Protein AF-A0A538TQB6-F1 (afdb_monomer)

Structure (mmCIF, N/CA/C/O backbone):
data_AF-A0A538TQB6-F1
#
_entry.id   AF-A0A538TQB6-F1
#
loop_
_atom_site.group_PDB
_atom_site.id
_atom_site.type_symbol
_atom_site.label_atom_id
_atom_site.label_alt_id
_atom_site.label_comp_id
_atom_site.label_asym_id
_atom_site.label_entity_id
_atom_site.label_seq_id
_atom_site.pdbx_PDB_ins_code
_atom_site.Cartn_x
_atom_site.Cartn_y
_atom_site.Cartn_z
_atom_site.occupancy
_atom_site.B_iso_or_equiv
_atom_site.auth_seq_id
_atom_site.auth_comp_id
_atom_site.auth_asym_id
_atom_site.auth_atom_id
_atom_site.pdbx_PDB_model_num
ATOM 1 N N . MET A 1 1 ? -29.489 43.582 -1.939 1.00 33.78 1 MET A N 1
ATOM 2 C CA . MET A 1 1 ? -28.162 43.389 -1.317 1.00 33.78 1 MET A CA 1
ATOM 3 C C . MET A 1 1 ? -28.365 42.681 0.009 1.00 33.78 1 MET A C 1
ATOM 5 O O . MET A 1 1 ? -28.774 43.322 0.964 1.00 33.78 1 MET A O 1
ATOM 9 N N . ILE A 1 2 ? -28.176 41.363 0.044 1.00 35.50 2 ILE A N 1
ATOM 10 C CA . ILE A 1 2 ? -28.143 40.606 1.299 1.00 35.50 2 ILE A CA 1
ATOM 11 C C . ILE A 1 2 ? -26.672 40.329 1.570 1.00 35.50 2 ILE A C 1
ATOM 13 O O . ILE A 1 2 ? -26.011 39.606 0.826 1.00 35.50 2 ILE A O 1
ATOM 17 N N . THR A 1 3 ? -26.158 41.004 2.586 1.00 38.56 3 THR A N 1
ATOM 18 C CA . THR A 1 3 ? -24.789 40.903 3.070 1.00 38.56 3 THR A CA 1
ATOM 19 C C . THR A 1 3 ? -24.597 39.505 3.652 1.00 38.56 3 THR A C 1
ATOM 21 O O . THR A 1 3 ? -25.081 39.203 4.740 1.00 38.56 3 THR A O 1
ATOM 24 N N . ALA A 1 4 ? -23.933 38.626 2.902 1.00 42.91 4 ALA A N 1
ATOM 25 C CA . ALA A 1 4 ? -23.520 37.323 3.394 1.00 42.91 4 ALA A CA 1
ATOM 26 C C . ALA A 1 4 ? -22.423 37.528 4.447 1.00 42.91 4 ALA A C 1
ATOM 28 O O . ALA A 1 4 ? -21.274 37.831 4.127 1.00 42.91 4 ALA A O 1
ATOM 29 N N . LEU A 1 5 ? -22.801 37.389 5.716 1.00 42.28 5 LEU A N 1
ATOM 30 C CA . LEU A 1 5 ? -21.870 37.216 6.823 1.00 42.28 5 LEU A CA 1
ATOM 31 C C . LEU A 1 5 ? -21.104 35.907 6.599 1.00 42.28 5 LEU A C 1
ATOM 33 O O . LEU A 1 5 ? -21.611 34.814 6.849 1.00 42.28 5 LEU A O 1
ATOM 37 N N . ILE A 1 6 ? -19.878 36.035 6.095 1.00 44.16 6 ILE A N 1
ATOM 38 C CA . ILE A 1 6 ? -18.888 34.963 6.049 1.00 44.16 6 ILE A CA 1
ATOM 39 C C . ILE A 1 6 ? -18.515 34.659 7.500 1.00 44.16 6 ILE A C 1
ATOM 41 O O . ILE A 1 6 ? -17.652 35.303 8.093 1.00 44.16 6 ILE A O 1
ATOM 45 N N . PHE A 1 7 ? -19.188 33.676 8.092 1.00 44.41 7 PHE A N 1
ATOM 46 C CA . PHE A 1 7 ? -18.671 33.025 9.282 1.00 44.41 7 PHE A CA 1
ATOM 47 C C . PHE A 1 7 ? -17.372 32.324 8.885 1.00 44.41 7 PHE A C 1
ATOM 49 O O . PHE A 1 7 ? -17.384 31.348 8.134 1.00 44.41 7 PHE A O 1
ATOM 56 N N . ALA A 1 8 ? -16.250 32.814 9.413 1.00 49.28 8 ALA A N 1
ATOM 57 C CA . ALA A 1 8 ? -15.011 32.060 9.546 1.00 49.28 8 ALA A CA 1
ATOM 58 C C . ALA A 1 8 ? -15.266 30.880 10.504 1.00 49.28 8 ALA A C 1
ATOM 60 O O . ALA A 1 8 ? -14.882 30.884 11.670 1.00 49.28 8 ALA A O 1
ATOM 61 N N . GLY A 1 9 ? -16.034 29.900 10.033 1.00 43.09 9 GLY A N 1
ATOM 62 C CA . GLY A 1 9 ? -16.347 28.693 10.766 1.00 43.09 9 GLY A CA 1
ATOM 63 C C . GLY A 1 9 ? -15.130 27.789 10.743 1.00 43.09 9 GLY A C 1
ATOM 64 O O . GLY A 1 9 ? -14.699 27.361 9.672 1.00 43.09 9 GLY A O 1
ATOM 65 N N . CYS A 1 10 ? -14.600 27.472 11.923 1.00 51.97 10 CYS A N 1
ATOM 66 C CA . CYS A 1 10 ? -13.778 26.292 12.155 1.00 51.97 10 CYS A CA 1
ATOM 67 C C . CYS A 1 10 ? -14.568 25.063 11.687 1.00 51.97 10 CYS A C 1
ATOM 69 O O . CYS A 1 10 ? -15.282 24.433 12.470 1.00 51.97 10 CYS A O 1
ATOM 71 N N . THR A 1 11 ? -14.499 24.755 10.395 1.00 57.00 11 THR A N 1
ATOM 72 C CA . THR A 1 11 ? -15.077 23.553 9.814 1.00 57.00 11 THR A CA 1
ATOM 73 C C . THR A 1 11 ? -14.382 22.385 10.495 1.00 57.00 11 THR A C 1
ATOM 75 O O . THR A 1 11 ? -13.201 22.115 10.282 1.00 57.00 11 THR A O 1
ATOM 78 N N . ARG A 1 12 ? -15.090 21.753 11.439 1.00 71.25 12 ARG A N 1
ATOM 79 C CA . ARG A 1 12 ? -14.578 20.582 12.148 1.00 71.25 12 ARG A CA 1
ATOM 80 C C . ARG A 1 12 ? -14.225 19.548 11.089 1.00 71.25 12 ARG A C 1
ATOM 82 O O . ARG A 1 12 ? -15.088 19.171 10.301 1.00 71.25 12 ARG A O 1
ATOM 89 N N . GLU A 1 13 ? -12.966 19.111 11.083 1.00 80.25 13 GLU A N 1
ATOM 90 C CA . GLU A 1 13 ? -12.517 18.048 10.187 1.00 80.25 13 GLU A CA 1
ATOM 91 C C . GLU A 1 13 ? -13.470 16.849 10.331 1.00 80.25 13 GLU A C 1
ATOM 93 O O . GLU A 1 13 ? -13.713 16.429 11.479 1.00 80.25 13 GLU A O 1
ATOM 98 N N . PRO A 1 14 ? -14.020 16.330 9.214 1.00 86.56 14 PRO A N 1
ATOM 99 C CA . PRO A 1 14 ? -14.934 15.200 9.238 1.00 86.56 14 PRO A CA 1
ATOM 100 C C . PRO A 1 14 ? -14.353 14.024 10.045 1.00 86.56 14 PRO A C 1
ATOM 102 O O . PRO A 1 14 ? -13.143 13.775 9.967 1.00 86.56 14 PRO A O 1
ATOM 105 N N . PRO A 1 15 ? -15.159 13.316 10.862 1.00 87.50 15 PRO A N 1
ATOM 106 C CA . PRO A 1 15 ? -14.657 12.249 11.733 1.00 87.50 15 PRO A CA 1
ATOM 107 C C . PRO A 1 15 ? -13.869 11.163 10.989 1.00 87.50 15 PRO A C 1
ATOM 109 O O . PRO A 1 15 ? -12.841 10.706 11.480 1.00 87.50 15 PRO A O 1
ATOM 112 N N . ASP A 1 16 ? -14.304 10.816 9.780 1.00 87.44 16 ASP A N 1
ATOM 113 C CA . ASP A 1 16 ? -13.671 9.846 8.885 1.00 87.44 16 ASP A CA 1
ATOM 114 C C . ASP A 1 16 ? -12.284 10.304 8.400 1.00 87.44 16 ASP A C 1
ATOM 116 O O . ASP A 1 16 ? -11.336 9.517 8.355 1.00 87.44 16 ASP A O 1
ATOM 120 N N . VAL A 1 17 ? -12.139 11.593 8.074 1.00 91.56 17 VAL A N 1
ATOM 121 C CA . VAL A 1 17 ? -10.859 12.192 7.667 1.00 91.56 17 VAL A CA 1
ATOM 122 C C . VAL A 1 17 ? -9.888 12.197 8.845 1.00 91.56 17 VAL A C 1
ATOM 124 O O . VAL A 1 17 ? -8.715 11.849 8.690 1.00 91.56 17 VAL A O 1
ATOM 127 N N . ARG A 1 18 ? -10.387 12.542 10.034 1.00 93.44 18 ARG A N 1
ATOM 128 C CA . ARG A 1 18 ? -9.606 12.576 11.273 1.00 93.44 18 ARG A CA 1
ATOM 129 C C . ARG A 1 18 ? -9.098 11.195 11.674 1.00 93.44 18 ARG A C 1
ATOM 131 O O . ARG A 1 18 ? -7.940 11.058 12.055 1.00 93.44 18 ARG A O 1
ATOM 138 N N . GLU A 1 19 ? -9.943 10.175 11.567 1.00 94.75 19 GLU A N 1
ATOM 139 C CA . GLU A 1 19 ? -9.582 8.784 11.850 1.00 94.75 19 GLU A CA 1
ATOM 140 C C . GLU A 1 19 ? -8.443 8.308 10.934 1.00 94.75 19 GLU A C 1
ATOM 142 O O . GLU A 1 19 ? -7.418 7.823 11.417 1.00 94.75 19 GLU A O 1
ATOM 147 N N . ALA A 1 20 ? -8.575 8.525 9.621 1.00 95.06 20 ALA A N 1
ATOM 148 C CA . ALA A 1 20 ? -7.546 8.157 8.649 1.00 95.06 20 ALA A CA 1
ATOM 149 C C . ALA A 1 20 ? -6.233 8.931 8.878 1.00 95.06 20 ALA A C 1
ATOM 151 O O . ALA A 1 20 ? -5.144 8.355 8.828 1.00 95.06 20 ALA A O 1
ATOM 152 N N . ARG A 1 21 ? -6.323 10.232 9.190 1.00 96.88 21 ARG A N 1
ATOM 153 C CA . ARG A 1 21 ? -5.165 11.067 9.542 1.00 96.88 21 ARG A CA 1
ATOM 154 C C . ARG A 1 21 ? -4.442 10.539 10.779 1.00 96.88 21 ARG A C 1
ATOM 156 O O . ARG A 1 21 ? -3.215 10.462 10.769 1.00 96.88 21 ARG A O 1
ATOM 163 N N . ASN A 1 22 ? -5.181 10.194 11.831 1.00 96.75 22 ASN A N 1
ATOM 164 C CA . ASN A 1 22 ? -4.607 9.674 13.069 1.00 96.75 22 ASN A CA 1
ATOM 165 C C . ASN A 1 22 ? -3.902 8.339 12.827 1.00 96.75 22 ASN A C 1
ATOM 167 O O . ASN A 1 22 ? -2.744 8.197 13.205 1.00 96.75 22 ASN A O 1
ATOM 171 N N . ALA A 1 23 ? -4.531 7.421 12.091 1.00 97.12 23 ALA A N 1
ATOM 172 C CA . ALA A 1 23 ? -3.915 6.144 11.751 1.00 97.12 23 ALA A CA 1
ATOM 173 C C . ALA A 1 23 ? -2.621 6.312 10.924 1.00 97.12 23 ALA A C 1
ATOM 175 O O . ALA A 1 23 ? -1.635 5.612 11.162 1.00 97.12 23 ALA A O 1
ATOM 176 N N . ALA A 1 24 ? -2.573 7.282 10.004 1.00 96.81 24 ALA A N 1
ATOM 177 C CA . ALA A 1 24 ? -1.339 7.626 9.298 1.00 96.81 24 ALA A CA 1
ATOM 178 C C . ALA A 1 24 ? -0.271 8.232 10.219 1.00 96.81 24 ALA A C 1
ATOM 180 O O . ALA A 1 24 ? 0.902 7.882 10.098 1.00 96.81 24 ALA A O 1
ATOM 181 N N . HIS A 1 25 ? -0.642 9.117 11.150 1.00 96.69 25 HIS A N 1
ATOM 182 C CA . HIS A 1 25 ? 0.300 9.641 12.142 1.00 96.69 25 HIS A CA 1
ATOM 183 C C . HIS A 1 25 ? 0.864 8.541 13.042 1.00 96.69 25 HIS A C 1
ATOM 185 O O . HIS A 1 25 ? 2.070 8.530 13.290 1.00 96.69 25 HIS A O 1
ATOM 191 N N . ASP A 1 26 ? 0.024 7.612 13.493 1.00 96.12 26 ASP A N 1
ATOM 192 C CA . ASP A 1 26 ? 0.443 6.491 14.332 1.00 96.12 26 ASP A CA 1
ATOM 193 C C . ASP A 1 26 ? 1.388 5.560 13.571 1.00 96.12 26 ASP A C 1
ATOM 195 O O . ASP A 1 26 ? 2.427 5.174 14.101 1.00 96.12 26 ASP A O 1
ATOM 199 N N . TYR A 1 27 ? 1.108 5.285 12.293 1.00 95.50 27 TYR A N 1
ATOM 200 C CA . TYR A 1 27 ? 2.041 4.566 11.426 1.00 95.50 27 TYR A CA 1
ATOM 201 C C . TYR A 1 27 ? 3.388 5.293 11.289 1.00 95.50 27 TYR A C 1
ATOM 203 O O . TYR A 1 27 ? 4.435 4.702 11.543 1.00 95.50 27 TYR A O 1
ATOM 211 N N . LEU A 1 28 ? 3.389 6.586 10.942 1.00 94.50 28 LEU A N 1
ATOM 212 C CA . LEU A 1 28 ? 4.625 7.366 10.783 1.00 94.50 28 LEU A CA 1
ATOM 213 C C . LEU A 1 28 ? 5.436 7.437 12.087 1.00 94.50 28 LEU A C 1
ATOM 215 O O . LEU A 1 28 ? 6.666 7.428 12.054 1.00 94.50 28 LEU A O 1
ATOM 219 N N . ARG A 1 29 ? 4.759 7.484 13.239 1.00 94.00 29 ARG A N 1
ATOM 220 C CA . ARG A 1 29 ? 5.387 7.443 14.564 1.00 94.00 29 ARG A CA 1
ATOM 221 C C . ARG A 1 29 ? 5.998 6.073 14.868 1.00 94.00 29 ARG A C 1
ATOM 223 O O . ARG A 1 29 ? 7.107 6.019 15.396 1.00 94.00 29 ARG A O 1
ATOM 230 N N . ALA A 1 30 ? 5.312 4.984 14.530 1.00 93.19 30 ALA A N 1
ATOM 231 C CA . ALA A 1 30 ? 5.851 3.633 14.666 1.00 93.19 30 ALA A CA 1
ATOM 232 C C . ALA A 1 30 ? 7.118 3.458 13.807 1.00 93.19 30 ALA A C 1
ATOM 234 O O . ALA A 1 30 ? 8.133 2.943 14.279 1.00 93.19 30 ALA A O 1
ATOM 235 N N . VAL A 1 31 ? 7.099 3.983 12.574 1.00 91.75 31 VAL A N 1
ATOM 236 C CA . VAL A 1 31 ? 8.251 3.973 11.660 1.00 91.75 31 VAL A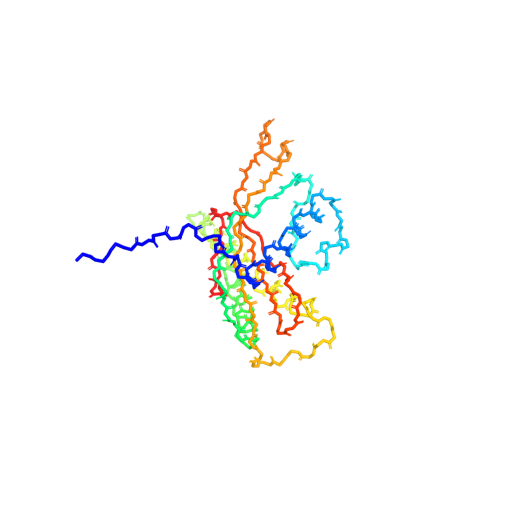 CA 1
ATOM 237 C C . VAL A 1 31 ? 9.430 4.780 12.215 1.00 91.75 31 VAL A C 1
ATOM 239 O O . VAL A 1 31 ? 10.545 4.260 12.215 1.00 91.75 31 VAL A O 1
ATOM 242 N N . SER A 1 32 ? 9.226 5.997 12.745 1.00 90.50 32 SER A N 1
ATOM 243 C CA . SER A 1 32 ? 10.337 6.775 13.336 1.00 90.50 32 SER A CA 1
ATOM 244 C C . SER A 1 32 ? 10.939 6.136 14.576 1.00 90.50 32 SER A C 1
ATOM 246 O O . SER A 1 32 ? 12.142 6.250 14.797 1.00 90.50 32 SER A O 1
ATOM 248 N N . ARG A 1 33 ? 10.123 5.448 15.377 1.00 91.75 33 ARG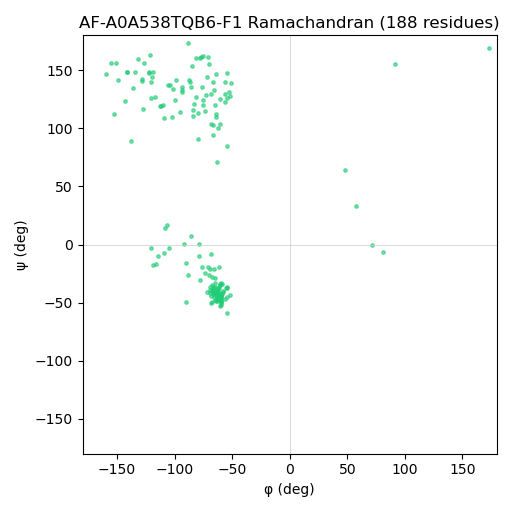 A N 1
ATOM 249 C CA . ARG A 1 33 ? 10.585 4.698 16.552 1.00 91.75 33 ARG A CA 1
ATOM 250 C C . ARG A 1 33 ? 11.204 3.352 16.201 1.00 91.75 33 ARG A C 1
ATOM 252 O O . ARG A 1 33 ? 11.796 2.727 17.074 1.00 91.75 33 ARG A O 1
ATOM 259 N N . ARG A 1 34 ? 11.085 2.920 14.940 1.00 90.06 34 ARG A N 1
ATOM 260 C CA . ARG A 1 34 ? 11.503 1.595 14.462 1.00 90.06 34 ARG A CA 1
ATOM 261 C C . ARG A 1 34 ? 10.818 0.462 15.239 1.00 90.06 34 ARG A C 1
ATOM 263 O O . ARG A 1 34 ? 11.403 -0.600 15.434 1.00 90.06 34 ARG A O 1
ATOM 270 N N . ASP A 1 35 ? 9.576 0.684 15.666 1.00 92.06 35 ASP A N 1
ATOM 271 C CA . ASP A 1 35 ? 8.781 -0.317 16.377 1.00 92.06 35 ASP A CA 1
ATOM 272 C C . ASP A 1 35 ? 8.185 -1.309 15.369 1.00 92.06 35 ASP A C 1
ATOM 274 O O . ASP A 1 35 ? 7.111 -1.103 14.807 1.00 92.06 35 ASP A O 1
ATOM 278 N N . VAL A 1 36 ? 8.919 -2.391 15.105 1.00 90.38 36 VAL A N 1
ATOM 279 C CA . VAL A 1 36 ? 8.541 -3.407 14.108 1.00 90.38 36 VAL A CA 1
ATOM 280 C C . VAL A 1 36 ? 7.190 -4.052 14.428 1.00 90.38 36 VAL A C 1
ATOM 282 O O . VAL A 1 36 ? 6.435 -4.372 13.507 1.00 90.38 36 VAL A O 1
ATOM 285 N N . LYS A 1 37 ? 6.856 -4.210 15.71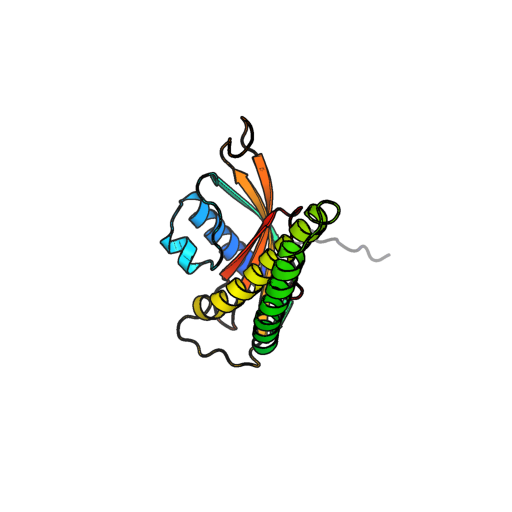4 1.00 92.38 37 LYS A N 1
ATOM 286 C CA . LYS A 1 37 ? 5.573 -4.778 16.134 1.00 92.38 37 LYS A CA 1
ATOM 287 C C . LYS A 1 37 ? 4.440 -3.816 15.789 1.00 92.38 37 LYS A C 1
ATOM 289 O O . LYS A 1 37 ? 3.479 -4.207 15.129 1.00 92.38 37 LYS A O 1
ATOM 294 N N . GLU A 1 38 ? 4.585 -2.551 16.173 1.00 93.25 38 GLU A N 1
ATOM 295 C CA . GLU A 1 38 ? 3.579 -1.521 15.919 1.00 93.25 38 GLU A CA 1
ATOM 296 C C . GLU A 1 38 ? 3.383 -1.276 14.407 1.00 93.25 38 GLU A C 1
ATOM 298 O O . GLU A 1 38 ? 2.248 -1.120 13.942 1.00 93.25 38 GLU A O 1
ATOM 303 N N . ILE A 1 39 ? 4.474 -1.334 13.629 1.00 93.19 39 ILE A N 1
ATOM 304 C CA . ILE A 1 39 ? 4.467 -1.277 12.158 1.00 93.19 39 ILE A CA 1
ATOM 305 C C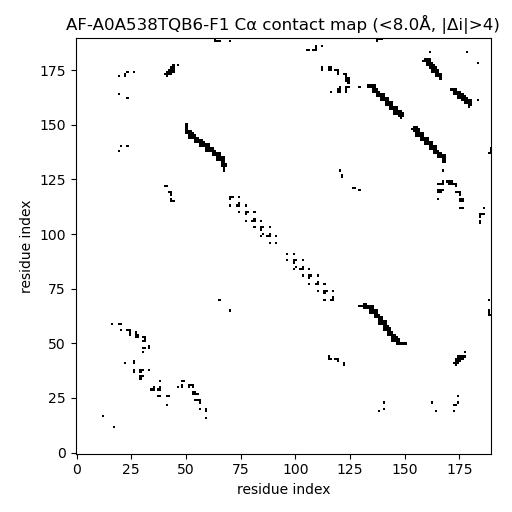 . ILE A 1 39 ? 3.687 -2.458 11.567 1.00 93.19 39 ILE A C 1
ATOM 307 O O . ILE A 1 39 ? 2.842 -2.241 10.696 1.00 93.19 39 ILE A O 1
ATOM 311 N N . GLY A 1 40 ? 3.928 -3.689 12.032 1.00 92.19 40 GLY A N 1
ATOM 312 C CA . GLY A 1 40 ? 3.236 -4.888 11.540 1.00 92.19 40 GLY A CA 1
ATOM 313 C C . GLY A 1 40 ? 1.731 -4.891 11.832 1.00 92.19 40 GLY A C 1
ATOM 314 O O . GLY A 1 40 ? 0.942 -5.415 11.053 1.00 92.19 40 GLY A O 1
ATOM 315 N N . GLU A 1 41 ? 1.304 -4.240 12.914 1.00 94.44 41 GLU A N 1
ATOM 316 C CA . GLU A 1 41 ? -0.116 -4.070 13.239 1.00 94.44 41 GLU A CA 1
ATOM 317 C C . GLU A 1 41 ? -0.822 -2.997 12.394 1.00 94.44 41 GLU A C 1
ATOM 319 O O . GLU A 1 41 ? -2.056 -2.965 12.361 1.00 94.44 41 GLU A O 1
ATOM 324 N N . ARG A 1 42 ? -0.066 -2.086 11.770 1.00 95.62 42 ARG A N 1
ATOM 325 C CA . ARG A 1 42 ? -0.580 -0.902 11.051 1.00 95.62 42 ARG A CA 1
ATOM 326 C C . ARG A 1 42 ? -0.306 -0.939 9.559 1.00 95.62 42 ARG A C 1
ATOM 328 O O . ARG A 1 42 ? -0.824 -0.092 8.834 1.00 95.62 42 ARG A O 1
ATOM 335 N N . SER A 1 43 ? 0.510 -1.876 9.087 1.00 96.19 43 SER A N 1
ATOM 336 C CA . SER A 1 43 ? 0.923 -1.908 7.694 1.00 96.19 43 SER A CA 1
ATOM 337 C C . SER A 1 43 ? 1.222 -3.301 7.170 1.00 96.19 43 SER A C 1
ATOM 339 O O . SER A 1 43 ? 1.579 -4.211 7.913 1.00 96.19 43 SER A O 1
ATOM 341 N N . THR A 1 44 ? 1.108 -3.443 5.855 1.00 96.12 44 THR A N 1
ATOM 342 C CA . THR A 1 44 ? 1.494 -4.654 5.117 1.00 96.12 44 THR A CA 1
ATOM 343 C C . THR A 1 44 ? 2.570 -4.400 4.070 1.00 96.12 44 THR A C 1
ATOM 345 O O . THR A 1 44 ? 3.043 -5.345 3.438 1.00 96.12 44 THR A O 1
ATOM 348 N N . CYS A 1 45 ? 2.990 -3.146 3.894 1.00 90.94 45 CYS A N 1
ATOM 349 C CA . CYS A 1 45 ? 4.178 -2.795 3.129 1.00 90.94 45 CYS A CA 1
ATOM 350 C C . CYS A 1 45 ? 5.370 -2.544 4.054 1.00 90.94 45 CYS A C 1
ATOM 352 O O . CYS A 1 45 ? 5.242 -1.906 5.098 1.00 90.94 45 CYS A O 1
ATOM 354 N N . LEU A 1 46 ? 6.552 -2.980 3.626 1.00 69.81 46 LEU A N 1
ATOM 355 C CA . LEU A 1 46 ? 7.800 -2.633 4.293 1.00 69.81 46 LEU A CA 1
ATOM 356 C C . LEU A 1 46 ? 8.279 -1.273 3.777 1.00 69.81 46 LEU A C 1
ATOM 358 O O . LEU A 1 46 ? 8.607 -1.128 2.602 1.00 69.81 46 LEU A O 1
ATOM 362 N N . ALA A 1 47 ? 8.318 -0.284 4.666 1.00 67.50 47 ALA A N 1
ATOM 363 C CA . ALA A 1 47 ? 9.038 0.964 4.453 1.00 67.50 47 ALA A CA 1
ATOM 364 C C . ALA A 1 47 ? 10.491 0.789 4.915 1.00 67.50 47 ALA A C 1
ATOM 366 O O . ALA A 1 47 ? 10.737 0.161 5.944 1.00 67.50 47 ALA A O 1
ATOM 367 N N . SER A 1 48 ? 11.459 1.362 4.194 1.00 67.06 48 SER A N 1
ATOM 368 C CA . SER A 1 48 ? 12.835 1.446 4.699 1.00 67.06 48 SER A CA 1
ATOM 369 C C . SER A 1 48 ? 12.859 2.333 5.950 1.00 67.06 48 SER A C 1
ATOM 371 O O . SER A 1 48 ? 12.624 3.540 5.867 1.00 67.06 48 SER A O 1
ATOM 373 N N . THR A 1 49 ? 13.092 1.733 7.120 1.00 68.12 49 THR A N 1
ATOM 374 C CA . THR A 1 49 ? 13.015 2.406 8.431 1.00 68.12 49 THR A CA 1
ATOM 375 C C . THR A 1 49 ? 14.340 3.028 8.873 1.00 68.12 49 THR A C 1
ATOM 377 O O . THR A 1 49 ? 14.369 3.861 9.778 1.00 68.12 49 THR A O 1
ATOM 380 N N . THR A 1 50 ? 15.458 2.645 8.253 1.00 68.69 50 THR A N 1
ATOM 381 C CA . THR A 1 50 ? 16.814 2.970 8.726 1.00 68.69 50 THR A CA 1
ATOM 382 C C . THR A 1 50 ? 17.116 4.462 8.693 1.00 68.69 50 THR A C 1
ATOM 384 O O . THR A 1 50 ? 17.739 4.976 9.623 1.00 68.69 50 THR A O 1
ATOM 387 N N . SER A 1 51 ? 16.614 5.174 7.687 1.00 78.31 51 SER A N 1
ATOM 388 C CA . SER A 1 51 ? 16.839 6.615 7.537 1.00 78.31 51 SER A CA 1
ATOM 389 C C . SER A 1 51 ? 15.626 7.461 7.904 1.00 78.31 51 SER A C 1
ATOM 391 O O . SER A 1 51 ? 15.726 8.679 7.866 1.00 78.31 51 SER A O 1
ATOM 393 N N . PHE A 1 52 ? 14.483 6.871 8.254 1.00 86.50 52 PHE A N 1
ATOM 394 C CA . PHE A 1 52 ? 13.289 7.633 8.619 1.00 86.50 52 PHE A CA 1
ATOM 395 C C . PHE A 1 52 ? 13.468 8.278 10.000 1.00 86.50 52 PHE A C 1
ATOM 397 O O . PHE A 1 52 ? 13.780 7.599 10.974 1.00 86.50 52 PHE A O 1
ATOM 404 N N . THR A 1 53 ? 13.229 9.587 10.101 1.00 86.88 53 THR A N 1
ATOM 405 C CA . THR A 1 53 ? 13.327 10.338 11.374 1.00 86.88 53 THR A CA 1
ATOM 406 C C . THR A 1 53 ? 12.017 10.978 11.810 1.00 86.88 53 THR A C 1
ATOM 408 O O . THR A 1 53 ? 11.846 11.313 12.979 1.00 86.88 53 THR A O 1
ATOM 411 N N . GLY A 1 54 ? 11.062 11.124 10.896 1.00 88.56 54 GLY A N 1
ATOM 412 C CA . GLY A 1 54 ? 9.740 11.646 11.202 1.00 88.56 54 GLY A CA 1
ATOM 413 C C . GLY A 1 54 ? 8.916 11.859 9.943 1.00 88.56 54 GLY A C 1
ATOM 414 O O . GLY A 1 54 ? 9.435 11.828 8.830 1.00 88.56 54 GLY A O 1
ATOM 415 N N . GLY A 1 55 ? 7.627 12.118 10.119 1.00 90.88 55 GLY A N 1
ATOM 416 C CA . GLY A 1 55 ? 6.749 12.486 9.021 1.00 90.88 55 GLY A CA 1
ATOM 417 C C . GLY A 1 55 ? 5.551 13.290 9.501 1.00 90.88 55 GLY A C 1
ATOM 418 O O . GLY A 1 55 ? 5.165 13.209 10.666 1.00 90.88 55 GLY A O 1
ATOM 419 N N . ARG A 1 56 ? 4.965 14.072 8.596 1.00 94.25 56 ARG A N 1
ATOM 420 C CA . ARG A 1 56 ? 3.724 14.821 8.830 1.00 94.25 56 ARG A CA 1
ATOM 421 C C . ARG A 1 56 ? 2.714 14.539 7.729 1.00 94.25 56 ARG A C 1
ATOM 423 O O . ARG A 1 56 ? 3.086 14.483 6.556 1.00 94.25 56 ARG A O 1
ATOM 430 N N . VAL A 1 57 ? 1.440 14.420 8.090 1.00 96.31 57 VAL A N 1
ATOM 431 C CA . VAL A 1 57 ? 0.358 14.329 7.105 1.00 96.31 57 VAL A CA 1
ATOM 432 C C . VAL A 1 57 ? 0.098 15.711 6.513 1.00 96.31 57 VAL A C 1
ATOM 434 O O . VAL A 1 57 ? -0.176 16.662 7.240 1.00 96.31 57 VAL A O 1
ATOM 437 N N . LEU A 1 58 ? 0.177 15.820 5.187 1.00 95.62 58 LEU A N 1
ATOM 438 C CA . LEU A 1 58 ? -0.121 17.047 4.448 1.00 95.62 58 LEU A CA 1
ATOM 439 C C . LEU A 1 58 ? -1.596 17.104 4.052 1.00 95.62 58 LEU A C 1
ATOM 441 O O . LEU A 1 58 ? -2.264 18.106 4.287 1.00 95.62 58 LEU A O 1
ATOM 445 N N . ARG A 1 59 ? -2.105 16.022 3.454 1.00 95.25 59 ARG A N 1
ATOM 446 C CA . ARG A 1 59 ? -3.454 15.966 2.883 1.00 95.25 59 ARG A CA 1
ATOM 447 C C . ARG A 1 59 ? -4.014 14.553 2.972 1.00 95.25 59 ARG A C 1
ATOM 449 O O . ARG A 1 59 ? -3.286 13.590 2.757 1.00 95.25 59 ARG A O 1
ATOM 456 N N . VAL A 1 60 ? -5.305 14.456 3.259 1.00 96.06 60 VAL A N 1
ATOM 457 C CA . VAL A 1 60 ? -6.084 13.217 3.189 1.00 96.06 60 VAL A CA 1
ATOM 458 C C . VAL A 1 60 ? -7.040 13.374 2.015 1.00 96.06 60 VAL A C 1
ATOM 460 O O . VAL A 1 60 ? -7.817 14.326 1.984 1.00 96.06 60 VAL A O 1
ATOM 463 N N . GLU A 1 61 ? -6.939 12.492 1.029 1.00 94.12 61 GLU A N 1
ATOM 464 C CA . GLU A 1 61 ? -7.833 12.494 -0.127 1.00 94.12 61 GLU A CA 1
ATOM 465 C C . GLU A 1 61 ? -9.206 11.894 0.228 1.00 94.12 61 GLU A C 1
ATOM 467 O O . GLU A 1 61 ? -9.332 11.175 1.231 1.00 94.12 61 GLU A O 1
ATOM 472 N N . PRO A 1 62 ? -10.245 12.169 -0.584 1.00 91.06 62 PRO A N 1
ATOM 473 C CA . PRO A 1 62 ? -11.554 11.550 -0.419 1.00 91.06 62 PRO A CA 1
ATOM 474 C C . PRO A 1 62 ? -11.478 10.013 -0.408 1.00 91.06 62 PRO A C 1
ATOM 476 O O . PRO A 1 62 ? -10.632 9.436 -1.100 1.00 91.06 62 PRO A O 1
ATOM 479 N N . PRO A 1 63 ? -12.359 9.335 0.350 1.00 91.62 63 PRO A N 1
ATOM 480 C CA . PRO A 1 63 ? -12.432 7.881 0.329 1.00 91.62 63 PRO A CA 1
ATOM 481 C C . PRO A 1 63 ? -12.851 7.363 -1.043 1.00 91.62 63 PRO A C 1
ATOM 483 O O . PRO A 1 63 ? -13.676 7.964 -1.733 1.00 91.62 63 PRO A O 1
ATOM 486 N N . ARG A 1 64 ? -12.325 6.193 -1.396 1.00 93.62 64 ARG A N 1
ATOM 487 C CA . ARG A 1 64 ? -12.813 5.371 -2.502 1.00 93.62 64 ARG A CA 1
ATOM 488 C C . ARG A 1 64 ? -13.223 4.000 -1.983 1.00 93.62 64 ARG A C 1
ATOM 490 O O . ARG A 1 64 ? -12.879 3.614 -0.867 1.00 93.62 64 ARG A O 1
ATOM 497 N N . GLY A 1 65 ? -13.995 3.284 -2.790 1.00 93.94 65 GLY A N 1
ATOM 498 C CA . GLY A 1 65 ? -14.471 1.945 -2.474 1.00 93.94 65 GLY A CA 1
ATOM 499 C C . GLY A 1 65 ? -14.006 0.934 -3.513 1.00 93.94 65 GLY A C 1
ATOM 500 O O . GLY A 1 65 ? -14.049 1.213 -4.710 1.00 93.94 65 GLY A O 1
ATOM 501 N N . ILE A 1 66 ? -13.609 -0.255 -3.068 1.00 96.38 66 ILE A N 1
ATOM 502 C CA . ILE A 1 66 ? -13.327 -1.398 -3.941 1.00 96.38 66 ILE A CA 1
ATOM 503 C C . ILE A 1 66 ? -13.937 -2.665 -3.349 1.00 96.38 66 ILE A C 1
ATOM 505 O O . ILE A 1 66 ? -13.814 -2.928 -2.157 1.00 96.38 66 ILE A O 1
ATOM 509 N N . ARG A 1 67 ? -14.608 -3.474 -4.171 1.00 97.06 67 ARG A N 1
ATOM 510 C CA . ARG A 1 67 ? -15.101 -4.783 -3.720 1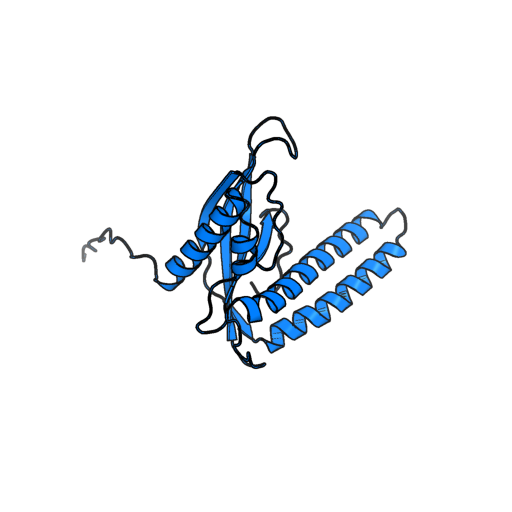.00 97.06 67 ARG A CA 1
ATOM 511 C C . ARG A 1 67 ? -13.941 -5.756 -3.549 1.00 97.06 67 ARG A C 1
ATOM 513 O O . ARG A 1 67 ? -13.038 -5.776 -4.387 1.00 97.06 67 ARG A O 1
ATOM 520 N N . MET A 1 68 ? -14.012 -6.624 -2.544 1.00 96.88 68 MET A N 1
ATOM 521 C CA . MET A 1 68 ? -13.006 -7.669 -2.323 1.00 96.88 68 MET A CA 1
ATOM 522 C C . MET A 1 68 ? -12.750 -8.508 -3.590 1.00 96.88 68 MET A C 1
ATOM 524 O O . MET A 1 68 ? -11.605 -8.697 -3.989 1.00 96.88 68 MET A O 1
ATOM 528 N N . ALA A 1 69 ? -13.802 -8.900 -4.316 1.00 97.06 69 ALA A N 1
ATOM 529 C CA . ALA A 1 69 ? -13.668 -9.630 -5.579 1.00 97.06 69 ALA A CA 1
ATOM 530 C C . ALA A 1 69 ? -12.897 -8.860 -6.669 1.00 97.06 69 ALA A C 1
ATOM 532 O O . ALA A 1 69 ? -12.179 -9.471 -7.465 1.00 97.06 69 ALA A O 1
ATOM 533 N N . ALA A 1 70 ? -13.037 -7.532 -6.720 1.00 97.25 70 ALA A N 1
ATOM 534 C CA . ALA A 1 70 ? -12.302 -6.697 -7.666 1.00 97.25 70 ALA A CA 1
ATOM 535 C C . ALA A 1 70 ? -10.820 -6.616 -7.278 1.00 97.25 70 ALA A C 1
ATOM 537 O O . ALA A 1 70 ? -9.960 -6.758 -8.143 1.00 97.25 70 ALA A O 1
ATOM 538 N N . LEU A 1 71 ? -10.516 -6.489 -5.981 1.00 97.12 71 LEU A N 1
ATOM 539 C CA . LEU A 1 71 ? -9.145 -6.562 -5.478 1.00 97.12 71 LEU A CA 1
ATOM 540 C C . LEU A 1 71 ? -8.495 -7.917 -5.805 1.00 97.12 71 LEU A C 1
ATOM 542 O O . LEU A 1 71 ? -7.390 -7.949 -6.343 1.00 97.12 71 LEU A O 1
ATOM 546 N N . ASP A 1 72 ? -9.198 -9.030 -5.583 1.00 96.75 72 ASP A N 1
ATOM 547 C CA . ASP A 1 72 ? -8.709 -10.368 -5.944 1.00 96.75 72 ASP A CA 1
ATOM 548 C C . ASP A 1 72 ? -8.459 -10.521 -7.451 1.00 96.75 72 ASP A C 1
ATOM 550 O O . ASP A 1 72 ? -7.560 -11.254 -7.879 1.00 96.75 72 ASP A O 1
ATOM 554 N N . SER A 1 73 ? -9.275 -9.862 -8.276 1.00 97.31 73 SER A N 1
ATOM 555 C CA . SER A 1 73 ? -9.084 -9.822 -9.727 1.00 97.31 73 SER A CA 1
ATOM 556 C C . SER A 1 73 ? -7.819 -9.042 -10.091 1.00 97.31 73 SER A C 1
ATOM 558 O O . SER A 1 73 ? -6.955 -9.572 -10.789 1.00 97.31 73 SER A O 1
ATOM 560 N N . LEU A 1 74 ? -7.641 -7.838 -9.533 1.00 96.94 74 LEU A N 1
ATOM 561 C CA . LEU A 1 74 ? -6.447 -7.010 -9.736 1.00 96.94 74 LEU A CA 1
ATOM 562 C C . LEU A 1 74 ? -5.168 -7.734 -9.302 1.00 96.94 74 LEU A C 1
ATOM 564 O O . LEU A 1 74 ? -4.167 -7.697 -10.018 1.00 96.94 74 LEU A O 1
ATOM 568 N N . VAL A 1 75 ? -5.189 -8.457 -8.178 1.00 96.88 75 VAL A N 1
ATOM 569 C CA . VAL A 1 75 ? -4.053 -9.287 -7.740 1.00 96.88 75 VAL A CA 1
ATOM 570 C C . VAL A 1 75 ? -3.722 -10.357 -8.782 1.00 96.88 75 VAL A C 1
ATOM 572 O O . VAL A 1 75 ? -2.565 -10.494 -9.173 1.00 96.88 75 VAL A O 1
ATOM 575 N N . ARG A 1 76 ? -4.717 -11.103 -9.273 1.00 96.81 76 ARG A N 1
ATOM 576 C CA . ARG A 1 76 ? -4.490 -12.168 -10.264 1.00 96.81 76 ARG A CA 1
ATOM 577 C C . ARG A 1 76 ? -3.977 -11.627 -11.598 1.00 96.81 76 ARG A C 1
ATOM 579 O O . ARG A 1 76 ? -2.980 -12.128 -12.119 1.00 96.81 76 ARG A O 1
ATOM 586 N N . VAL A 1 77 ? -4.622 -10.587 -12.123 1.00 97.06 77 VAL A N 1
ATOM 587 C CA . VAL A 1 77 ? -4.257 -9.957 -13.401 1.00 97.06 77 VAL A CA 1
ATOM 588 C C . VAL A 1 77 ? -2.875 -9.305 -13.317 1.00 97.06 77 VAL A C 1
ATOM 590 O O . VAL A 1 77 ? -2.066 -9.439 -14.237 1.00 97.06 77 VAL A O 1
ATOM 593 N N . SER A 1 78 ? -2.553 -8.646 -12.203 1.00 96.25 78 SER A N 1
ATOM 594 C CA . SER A 1 78 ? -1.243 -8.010 -12.027 1.00 96.25 78 SER A CA 1
ATOM 595 C C . SER A 1 78 ? -0.098 -9.020 -11.987 1.00 96.25 78 SER A C 1
ATOM 597 O O . SER A 1 78 ? 0.902 -8.823 -12.668 1.00 96.25 78 SER A O 1
ATOM 599 N N . ILE A 1 79 ? -0.272 -10.166 -11.319 1.00 96.88 79 ILE A N 1
ATOM 600 C CA . ILE A 1 79 ? 0.732 -11.243 -11.328 1.00 96.88 79 ILE A CA 1
ATOM 601 C C . ILE A 1 79 ? 0.980 -11.752 -12.753 1.00 96.88 79 ILE A C 1
ATOM 603 O O . ILE A 1 79 ? 2.131 -11.962 -13.141 1.00 96.88 79 ILE A O 1
ATOM 607 N N . TYR A 1 80 ? -0.081 -11.949 -13.540 1.00 97.00 80 TYR A N 1
ATOM 608 C CA . TYR A 1 80 ? 0.052 -12.379 -14.932 1.00 97.00 80 TYR A CA 1
ATOM 609 C C . TYR A 1 80 ? 0.792 -11.336 -15.782 1.00 97.00 80 TYR A C 1
ATOM 611 O O . TYR A 1 80 ? 1.756 -11.666 -16.474 1.00 97.00 80 TYR A O 1
ATOM 619 N N . THR A 1 81 ? 0.388 -10.068 -15.691 1.00 96.25 81 THR A N 1
ATOM 620 C CA . THR A 1 81 ? 1.001 -8.981 -16.470 1.00 96.25 81 THR A CA 1
ATOM 621 C C . THR A 1 81 ? 2.451 -8.717 -16.067 1.00 96.25 81 THR A C 1
ATOM 623 O O . THR A 1 81 ? 3.281 -8.499 -16.947 1.00 96.25 81 THR A O 1
ATOM 626 N N . GLN A 1 82 ? 2.788 -8.812 -14.776 1.00 96.88 82 GLN A N 1
ATOM 627 C CA . GLN A 1 82 ? 4.167 -8.742 -14.297 1.00 96.88 82 GLN A CA 1
ATOM 628 C C . GLN A 1 82 ? 5.010 -9.870 -14.899 1.00 96.88 82 GLN A C 1
ATOM 630 O O . GLN A 1 82 ? 6.027 -9.592 -15.523 1.00 96.88 82 GLN A O 1
ATOM 635 N N . ARG A 1 83 ? 4.567 -11.130 -14.786 1.00 96.88 83 ARG A N 1
ATOM 636 C CA . ARG A 1 83 ? 5.304 -12.283 -15.337 1.00 96.88 83 ARG A CA 1
ATOM 637 C C . ARG A 1 83 ? 5.527 -12.162 -16.841 1.00 96.88 83 ARG A C 1
ATOM 639 O O . ARG A 1 83 ? 6.605 -12.487 -17.331 1.00 96.88 83 ARG A O 1
ATOM 646 N N . SER A 1 84 ? 4.517 -11.685 -17.568 1.00 97.38 84 SER A N 1
ATOM 647 C CA . SER A 1 84 ? 4.649 -11.431 -19.000 1.00 97.38 84 SER A CA 1
ATOM 648 C C . SER A 1 84 ? 5.708 -10.365 -19.280 1.00 97.38 84 SER A C 1
ATOM 650 O O . SER A 1 84 ? 6.530 -10.565 -20.166 1.00 97.38 84 SER A O 1
ATOM 652 N N . ALA A 1 85 ? 5.714 -9.257 -18.534 1.00 96.12 85 ALA A N 1
ATOM 653 C CA . ALA A 1 85 ? 6.686 -8.184 -18.723 1.00 96.12 85 ALA A CA 1
ATOM 654 C C . ALA A 1 85 ? 8.113 -8.608 -18.351 1.00 96.12 85 ALA A C 1
ATOM 656 O O . ALA A 1 85 ? 9.040 -8.296 -19.095 1.00 96.12 85 ALA A O 1
ATOM 657 N N . ASP A 1 86 ? 8.274 -9.368 -17.266 1.00 95.94 86 ASP A N 1
ATOM 658 C CA . ASP A 1 86 ? 9.555 -9.952 -16.861 1.00 95.94 86 ASP A CA 1
ATOM 659 C C . ASP A 1 86 ? 10.090 -10.883 -17.966 1.00 95.94 86 ASP A C 1
ATOM 661 O O . ASP A 1 86 ? 11.257 -10.801 -18.345 1.00 95.94 86 ASP A O 1
ATOM 665 N N . SER A 1 87 ? 9.222 -11.711 -18.566 1.00 96.44 87 SER A N 1
ATOM 666 C CA . SER A 1 87 ? 9.603 -12.570 -19.695 1.00 96.44 87 SER A CA 1
ATOM 667 C C . SER A 1 87 ? 9.958 -11.785 -20.959 1.00 96.44 87 SER A C 1
ATOM 669 O O . SER A 1 87 ? 10.821 -12.238 -21.710 1.00 96.44 87 SER A O 1
ATOM 671 N N . THR A 1 88 ? 9.279 -10.672 -21.245 1.00 96.31 88 THR A N 1
ATOM 672 C CA . THR A 1 88 ? 9.614 -9.821 -22.396 1.00 96.31 88 THR A CA 1
ATOM 673 C C . THR A 1 88 ? 10.962 -9.141 -22.179 1.00 96.31 88 THR A C 1
ATOM 675 O O . THR A 1 88 ? 11.795 -9.149 -23.078 1.00 96.31 88 THR A O 1
ATOM 678 N N . TRP A 1 89 ? 11.206 -8.608 -20.979 1.00 96.25 89 TRP A N 1
ATOM 679 C CA . TRP A 1 89 ? 12.480 -7.984 -20.630 1.00 96.25 89 TRP A CA 1
ATOM 680 C C . TRP A 1 89 ? 13.651 -8.974 -20.687 1.00 96.25 89 TRP A C 1
ATOM 682 O O . TRP A 1 89 ? 14.703 -8.637 -21.219 1.00 96.25 89 TRP A O 1
ATOM 692 N N . ALA A 1 90 ? 13.459 -10.221 -20.250 1.00 95.12 90 ALA A N 1
ATOM 693 C CA . ALA A 1 90 ? 14.490 -11.259 -20.335 1.00 95.12 90 ALA A CA 1
ATOM 694 C C . ALA A 1 90 ? 14.931 -11.597 -21.774 1.00 95.12 90 ALA A C 1
ATOM 696 O O . ALA A 1 90 ? 15.989 -12.190 -21.965 1.00 95.12 90 ALA A O 1
ATOM 697 N N . ARG A 1 91 ? 14.123 -11.248 -22.784 1.00 96.25 91 ARG A N 1
ATOM 698 C CA . ARG A 1 91 ? 14.417 -11.454 -24.213 1.00 96.25 91 ARG A CA 1
ATOM 699 C C . ARG A 1 91 ? 14.734 -10.143 -24.937 1.00 96.25 91 ARG A C 1
ATOM 701 O O . ARG A 1 91 ? 14.680 -10.105 -26.163 1.00 96.25 91 ARG A O 1
ATOM 708 N N . ALA A 1 92 ? 14.989 -9.069 -24.191 1.00 94.19 92 ALA A N 1
ATOM 709 C CA . ALA A 1 92 ? 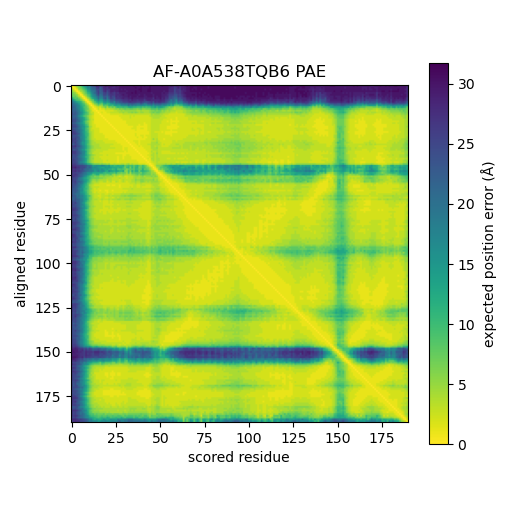15.232 -7.755 -24.759 1.00 94.19 92 ALA A CA 1
ATOM 710 C C . ALA A 1 92 ? 16.540 -7.718 -25.559 1.00 94.19 92 ALA A C 1
ATOM 712 O O . ALA A 1 92 ? 17.565 -8.244 -25.124 1.00 94.19 92 ALA A O 1
ATOM 713 N N . SER A 1 93 ? 16.509 -7.029 -26.696 1.00 95.88 93 SER A N 1
ATOM 714 C CA . SER A 1 93 ? 17.702 -6.491 -27.346 1.00 95.88 93 SER A CA 1
ATOM 715 C C . SER A 1 93 ? 18.274 -5.323 -26.546 1.00 95.88 93 SER A C 1
ATOM 717 O O . SER A 1 93 ? 17.578 -4.682 -25.758 1.00 95.88 93 SER A O 1
ATOM 719 N N . GLU A 1 94 ? 19.541 -5.001 -26.800 1.00 93.69 94 GLU A N 1
ATOM 720 C CA . GLU A 1 94 ? 20.232 -3.863 -26.181 1.00 93.69 94 GLU A CA 1
ATOM 721 C C . GLU A 1 94 ? 19.491 -2.532 -26.402 1.00 93.69 94 GLU A C 1
ATOM 723 O O . GLU A 1 94 ? 19.374 -1.733 -25.477 1.00 93.69 94 GLU A O 1
ATOM 728 N N . ALA A 1 95 ? 18.897 -2.334 -27.585 1.00 94.12 95 ALA A N 1
ATOM 729 C CA . ALA A 1 95 ? 18.142 -1.124 -27.920 1.00 94.12 95 ALA A CA 1
ATOM 730 C C . ALA A 1 95 ? 16.854 -0.935 -27.087 1.00 94.12 95 ALA A C 1
ATOM 732 O O . ALA A 1 95 ? 16.361 0.186 -26.947 1.00 94.12 95 ALA A O 1
ATOM 733 N N . ASP A 1 96 ? 16.319 -2.009 -26.504 1.00 95.12 96 ASP A N 1
ATOM 734 C CA . ASP A 1 96 ? 14.982 -2.052 -25.904 1.00 95.12 96 ASP A CA 1
ATOM 735 C C . ASP A 1 96 ? 15.045 -2.308 -24.389 1.00 95.12 96 ASP A C 1
ATOM 737 O O . ASP A 1 96 ? 14.057 -2.097 -23.673 1.00 95.12 96 ASP A O 1
ATOM 741 N N . ALA A 1 97 ? 16.195 -2.784 -23.899 1.00 94.12 97 ALA A N 1
ATOM 742 C CA . ALA A 1 97 ? 16.387 -3.312 -22.553 1.00 94.12 97 ALA A CA 1
ATOM 743 C C . ALA A 1 97 ? 15.956 -2.327 -21.462 1.00 94.12 97 ALA A C 1
ATOM 745 O O . ALA A 1 97 ? 15.212 -2.705 -20.556 1.00 94.12 97 ALA A O 1
ATOM 746 N N . ASP A 1 98 ? 16.342 -1.056 -21.580 1.00 95.56 98 ASP A N 1
ATOM 747 C CA . ASP A 1 98 ? 16.016 -0.021 -20.595 1.00 95.56 98 ASP A CA 1
ATOM 748 C C . ASP A 1 98 ? 14.515 0.280 -20.525 1.00 95.56 98 ASP A C 1
ATOM 750 O O . ASP A 1 98 ? 13.944 0.430 -19.439 1.00 95.56 98 ASP A O 1
ATOM 754 N N . SER A 1 99 ? 13.855 0.362 -21.681 1.00 95.50 99 SER A N 1
ATOM 755 C CA . SER A 1 99 ? 12.414 0.619 -21.760 1.00 95.50 99 SER A CA 1
ATOM 756 C C . SER A 1 99 ? 11.622 -0.546 -21.162 1.00 95.50 99 SER A C 1
ATOM 758 O O . SER A 1 99 ? 10.728 -0.353 -20.328 1.00 95.50 99 SER A O 1
ATOM 760 N N . LEU A 1 100 ? 12.006 -1.776 -21.519 1.00 96.00 100 LEU A N 1
ATOM 761 C CA . LEU A 1 100 ? 11.387 -2.994 -21.006 1.00 96.00 100 LEU A CA 1
ATOM 762 C C . LEU A 1 100 ? 11.640 -3.181 -19.508 1.00 96.00 100 LEU A C 1
ATOM 764 O O . LEU A 1 100 ? 10.705 -3.526 -18.783 1.00 96.00 100 LEU A O 1
ATOM 768 N N . PHE A 1 101 ? 12.839 -2.859 -19.021 1.00 96.25 101 PHE A N 1
ATOM 769 C CA . PHE A 1 101 ? 13.154 -2.865 -17.595 1.00 96.25 101 PHE A CA 1
ATOM 770 C C . PHE A 1 101 ? 12.262 -1.896 -16.812 1.00 96.25 101 PHE A C 1
ATOM 772 O O . PHE A 1 101 ? 11.651 -2.279 -15.811 1.00 96.25 101 PHE A O 1
ATOM 779 N N . ARG A 1 102 ? 12.127 -0.644 -17.276 1.00 94.94 102 ARG A N 1
ATOM 780 C CA . ARG A 1 102 ? 11.256 0.356 -16.629 1.00 94.94 102 ARG A CA 1
ATOM 781 C C . ARG A 1 102 ? 9.805 -0.119 -16.576 1.00 94.94 102 ARG A C 1
ATOM 783 O O . ARG A 1 102 ? 9.156 0.010 -15.536 1.00 94.94 102 ARG A O 1
ATOM 790 N N . ARG A 1 103 ? 9.308 -0.714 -17.665 1.00 94.62 103 ARG A N 1
ATOM 791 C CA . ARG A 1 103 ? 7.956 -1.284 -17.730 1.00 94.62 103 ARG A CA 1
ATOM 792 C C . ARG A 1 103 ? 7.772 -2.452 -16.758 1.00 94.62 103 ARG A C 1
ATOM 794 O O . ARG A 1 103 ? 6.790 -2.464 -16.016 1.00 94.62 103 ARG A O 1
ATOM 801 N N . ALA A 1 104 ? 8.695 -3.412 -16.747 1.00 95.88 104 ALA A N 1
ATOM 802 C CA . ALA A 1 104 ? 8.657 -4.560 -15.843 1.00 95.88 104 ALA A CA 1
ATOM 803 C C . ALA A 1 104 ? 8.673 -4.106 -14.374 1.00 95.88 104 ALA A C 1
ATOM 805 O O . ALA A 1 104 ? 7.835 -4.522 -13.572 1.00 95.88 104 ALA A O 1
ATOM 806 N N . ARG A 1 105 ? 9.541 -3.142 -14.043 1.00 95.31 105 ARG A N 1
ATOM 807 C CA . ARG A 1 105 ? 9.632 -2.548 -12.705 1.00 95.31 105 ARG A CA 1
ATOM 808 C C . ARG A 1 105 ? 8.336 -1.856 -12.276 1.00 95.31 105 ARG A C 1
ATOM 810 O O . ARG A 1 105 ? 7.875 -2.086 -11.159 1.00 95.31 105 ARG A O 1
ATOM 817 N N . LEU A 1 106 ? 7.711 -1.067 -13.153 1.00 94.38 106 LEU A N 1
ATOM 818 C CA . LEU A 1 106 ? 6.417 -0.431 -12.874 1.00 94.38 106 LEU A CA 1
ATOM 819 C C . LEU A 1 106 ? 5.323 -1.471 -12.573 1.00 94.38 106 LEU A C 1
ATOM 821 O O . LEU A 1 106 ? 4.574 -1.330 -11.604 1.00 94.38 106 LEU A O 1
ATOM 825 N N . LEU A 1 107 ? 5.239 -2.533 -13.379 1.00 95.31 107 LEU A N 1
ATOM 826 C CA . LEU A 1 107 ? 4.255 -3.604 -13.191 1.00 95.31 107 LEU A CA 1
ATOM 827 C C . LEU A 1 107 ? 4.517 -4.420 -11.919 1.00 95.31 107 LEU A C 1
ATOM 829 O O . LEU A 1 107 ? 3.570 -4.798 -11.225 1.00 95.31 107 LEU A O 1
ATOM 833 N N . SER A 1 108 ? 5.782 -4.625 -11.560 1.00 95.38 108 SER A N 1
ATOM 834 C CA . SER A 1 108 ? 6.178 -5.239 -10.290 1.00 95.38 108 SER A CA 1
ATOM 835 C C . SER A 1 108 ? 5.745 -4.395 -9.084 1.00 95.38 108 SER A C 1
ATOM 837 O O . SER A 1 108 ? 5.165 -4.924 -8.126 1.00 95.38 108 SER A O 1
ATOM 839 N N . TYR A 1 109 ? 5.908 -3.067 -9.147 1.00 94.50 109 TYR A N 1
ATOM 840 C CA . TYR A 1 109 ? 5.397 -2.168 -8.108 1.00 94.50 109 TYR A CA 1
ATOM 841 C C . TYR A 1 109 ? 3.875 -2.229 -7.990 1.00 94.50 109 TYR A C 1
ATOM 843 O O . TYR A 1 109 ? 3.371 -2.424 -6.884 1.00 94.50 109 TYR A O 1
ATOM 851 N N . ARG A 1 110 ? 3.135 -2.156 -9.104 1.00 95.00 110 ARG A N 1
ATOM 852 C CA . ARG A 1 110 ? 1.665 -2.305 -9.092 1.00 95.00 110 ARG A CA 1
ATOM 853 C C . ARG A 1 110 ? 1.227 -3.627 -8.468 1.00 95.00 110 ARG A C 1
ATOM 855 O O . ARG A 1 110 ? 0.366 -3.642 -7.592 1.00 95.00 110 ARG A O 1
ATOM 862 N N . THR A 1 111 ? 1.863 -4.726 -8.864 1.00 96.00 111 THR A N 1
ATOM 863 C CA . THR A 1 111 ? 1.572 -6.062 -8.324 1.00 96.00 111 THR A CA 1
ATOM 864 C C . THR A 1 111 ? 1.820 -6.124 -6.821 1.00 96.00 111 THR A C 1
ATOM 866 O O . THR A 1 111 ? 1.000 -6.657 -6.071 1.00 96.00 111 THR A O 1
ATOM 869 N N . SER A 1 112 ? 2.919 -5.530 -6.353 1.00 95.31 112 SER A N 1
ATOM 870 C CA . SER A 1 112 ? 3.236 -5.445 -4.925 1.00 95.31 112 SER A CA 1
ATOM 871 C C . SER A 1 112 ? 2.177 -4.659 -4.151 1.00 95.31 112 SER A C 1
ATOM 873 O O . SER A 1 112 ? 1.751 -5.105 -3.086 1.00 95.31 112 SER A O 1
ATOM 875 N N . VAL A 1 113 ? 1.690 -3.543 -4.705 1.00 95.81 113 VAL A N 1
ATOM 876 C CA . VAL A 1 113 ? 0.610 -2.750 -4.102 1.00 95.81 113 VAL A CA 1
ATOM 877 C C . VAL A 1 113 ? -0.663 -3.582 -3.939 1.00 95.81 113 VAL A C 1
ATOM 879 O O . VAL A 1 113 ? -1.195 -3.655 -2.832 1.00 95.81 113 VAL A O 1
ATOM 882 N N . TYR A 1 114 ? -1.123 -4.261 -4.994 1.00 97.06 114 TYR A N 1
ATOM 883 C CA . TYR A 1 114 ? -2.339 -5.079 -4.924 1.00 97.06 114 TYR A CA 1
ATOM 884 C C . TYR A 1 114 ? -2.200 -6.245 -3.940 1.00 97.06 114 TYR A C 1
ATOM 886 O O . TYR A 1 114 ? -3.106 -6.509 -3.149 1.00 97.06 114 TYR A O 1
ATOM 894 N N . ARG A 1 115 ? -1.044 -6.919 -3.924 1.00 96.62 115 ARG A N 1
ATOM 895 C CA . ARG A 1 115 ? -0.780 -8.015 -2.978 1.00 96.62 115 ARG A CA 1
ATOM 896 C C . ARG A 1 115 ? -0.765 -7.535 -1.530 1.00 96.62 115 ARG A C 1
ATOM 898 O O . ARG A 1 115 ? -1.313 -8.212 -0.662 1.00 96.62 115 ARG A O 1
ATOM 905 N N . ASN A 1 116 ? -0.157 -6.385 -1.258 1.00 97.44 116 ASN A N 1
ATOM 906 C CA . ASN A 1 116 ? -0.140 -5.816 0.086 1.00 97.44 116 ASN A CA 1
ATOM 907 C C . ASN A 1 116 ? -1.531 -5.336 0.511 1.00 97.44 116 ASN A C 1
ATOM 909 O O . ASN A 1 116 ? -1.898 -5.533 1.668 1.00 97.44 116 ASN A O 1
ATOM 913 N N . ALA A 1 117 ? -2.327 -4.782 -0.408 1.00 97.06 117 ALA A N 1
ATOM 914 C CA . ALA A 1 117 ? -3.719 -4.427 -0.141 1.00 97.06 117 ALA A CA 1
ATOM 915 C C . ALA A 1 117 ? -4.550 -5.664 0.235 1.00 97.06 117 ALA A C 1
ATOM 917 O O . ALA A 1 117 ? -5.256 -5.641 1.238 1.00 97.06 117 ALA A O 1
ATOM 918 N N . ALA A 1 118 ? -4.401 -6.778 -0.490 1.00 96.50 118 ALA A N 1
ATOM 919 C CA . ALA A 1 118 ? -5.069 -8.035 -0.143 1.00 96.50 118 ALA A CA 1
ATOM 920 C C . ALA A 1 118 ? -4.624 -8.575 1.228 1.00 96.50 118 ALA A C 1
ATOM 922 O O . ALA A 1 118 ? -5.444 -9.046 2.009 1.00 96.50 118 ALA A O 1
ATOM 923 N N . ARG A 1 119 ? -3.335 -8.447 1.571 1.00 96.38 119 ARG A N 1
ATOM 924 C CA . ARG A 1 119 ? -2.821 -8.788 2.911 1.00 96.38 119 ARG A CA 1
ATOM 925 C C . ARG A 1 119 ? -3.333 -7.853 4.005 1.00 96.38 119 ARG A C 1
ATOM 927 O O . ARG A 1 119 ? -3.414 -8.272 5.153 1.00 96.38 119 ARG A O 1
ATOM 934 N N . ALA A 1 120 ? -3.655 -6.603 3.678 1.00 96.94 120 ALA A N 1
ATOM 935 C CA . ALA A 1 120 ? -4.144 -5.623 4.644 1.00 96.94 120 ALA A CA 1
ATOM 936 C C . ALA A 1 120 ? -5.560 -5.941 5.135 1.00 96.94 120 ALA A C 1
ATOM 938 O O . ALA A 1 120 ? -5.899 -5.593 6.261 1.00 96.94 120 ALA A O 1
ATOM 939 N N . VAL A 1 121 ? -6.357 -6.647 4.329 1.00 97.00 121 VAL A N 1
ATOM 940 C CA . VAL A 1 121 ? -7.731 -7.055 4.657 1.00 97.00 121 VAL A CA 1
ATOM 941 C C . VAL A 1 121 ? -7.811 -7.822 5.991 1.00 97.00 121 VAL A C 1
ATOM 943 O O . VAL A 1 121 ? -8.466 -7.320 6.906 1.00 97.00 121 VAL A O 1
ATOM 946 N N . PRO A 1 122 ? -7.115 -8.963 6.186 1.00 95.69 122 PRO A N 1
ATOM 947 C CA . PRO A 1 122 ? -7.147 -9.681 7.464 1.00 95.69 122 PRO A CA 1
ATOM 948 C C . PRO A 1 122 ? -6.446 -8.941 8.616 1.00 95.69 122 PRO A C 1
ATOM 950 O O . PRO A 1 122 ? -6.735 -9.217 9.775 1.00 95.69 122 PRO A O 1
ATOM 953 N N . VAL A 1 123 ? -5.539 -7.997 8.334 1.00 96.12 123 VAL A N 1
ATOM 954 C CA . VAL A 1 123 ? -4.889 -7.173 9.376 1.00 96.12 123 VAL A CA 1
ATOM 955 C C . VAL A 1 123 ? -5.827 -6.062 9.869 1.00 96.12 123 VAL A C 1
ATOM 957 O O . VAL A 1 123 ? -5.765 -5.662 11.033 1.00 96.12 123 VAL A O 1
ATOM 960 N N . SER A 1 124 ? -6.715 -5.577 8.997 1.00 96.81 124 SER A N 1
ATOM 961 C CA . SER A 1 124 ? -7.690 -4.521 9.284 1.00 96.81 124 SER A CA 1
ATOM 962 C C . SER A 1 124 ? -8.785 -4.981 10.249 1.00 96.81 124 SER A C 1
ATOM 964 O O . SER A 1 124 ? -9.153 -4.226 11.149 1.00 96.81 124 SER A O 1
ATOM 966 N N . ALA A 1 125 ? -9.262 -6.221 10.123 1.00 94.88 125 ALA A N 1
ATOM 967 C CA . ALA A 1 125 ? -10.129 -6.853 11.118 1.00 94.88 125 ALA A CA 1
ATOM 968 C C . ALA A 1 125 ? -9.713 -8.317 11.333 1.00 94.88 125 ALA A C 1
ATOM 970 O O . ALA A 1 125 ? -10.215 -9.217 10.652 1.00 94.88 125 ALA A O 1
ATOM 971 N N . PRO A 1 126 ? -8.784 -8.570 12.271 1.00 92.88 126 PRO A N 1
ATOM 972 C CA . PRO A 1 126 ? -8.335 -9.920 12.583 1.00 92.88 126 PRO A CA 1
ATOM 973 C C . PRO A 1 126 ? -9.502 -10.830 12.980 1.00 92.88 126 PRO A C 1
ATOM 975 O O . PRO A 1 126 ? -10.313 -10.476 13.832 1.00 92.88 126 PRO A O 1
ATOM 978 N N . GLY A 1 127 ? -9.588 -12.003 12.351 1.00 89.94 127 GLY A N 1
ATOM 979 C CA . GLY A 1 127 ? -10.645 -12.990 12.603 1.00 89.94 127 GLY A CA 1
ATOM 980 C C . GLY A 1 127 ? -11.975 -12.725 11.888 1.00 89.94 127 GLY A C 1
ATOM 981 O O . GLY A 1 127 ? -12.848 -13.590 11.919 1.00 89.94 127 GLY A O 1
ATOM 982 N N . ALA A 1 128 ? -12.140 -11.585 11.209 1.00 90.88 128 ALA A N 1
ATOM 983 C CA . ALA A 1 128 ? -13.344 -11.316 10.430 1.00 90.88 128 ALA A CA 1
ATOM 984 C C . ALA A 1 128 ? -13.345 -12.102 9.110 1.00 90.88 128 ALA A C 1
ATOM 986 O O . ALA A 1 128 ? -12.353 -12.129 8.376 1.00 90.88 128 ALA A O 1
ATOM 987 N N . VAL A 1 129 ? -14.488 -12.699 8.771 1.00 90.69 129 VAL A N 1
ATOM 988 C CA . VAL A 1 129 ? -14.704 -13.319 7.459 1.00 90.69 129 VAL A CA 1
ATOM 989 C C . VAL A 1 129 ? -15.142 -12.233 6.480 1.00 90.69 129 VAL A C 1
ATOM 991 O O . VAL A 1 129 ? -16.243 -11.696 6.584 1.00 90.69 129 VAL A O 1
ATOM 994 N N . VAL A 1 130 ? -14.272 -11.903 5.526 1.00 92.75 130 VAL A N 1
ATOM 995 C CA . VAL A 1 130 ? -14.538 -10.883 4.503 1.00 92.75 130 VAL A CA 1
ATOM 996 C C . VAL A 1 130 ? -15.065 -11.562 3.244 1.00 92.75 130 VAL A C 1
ATOM 998 O O . VAL A 1 130 ? -14.364 -12.342 2.599 1.00 92.75 130 VAL A O 1
ATOM 1001 N N . GLY A 1 131 ? -16.323 -11.282 2.910 1.00 93.75 131 GLY A N 1
ATOM 1002 C CA . GLY A 1 131 ? -16.985 -11.835 1.735 1.00 93.75 131 GLY A CA 1
ATOM 1003 C C . GLY A 1 131 ? -16.515 -11.184 0.433 1.00 93.75 131 GLY A C 1
ATOM 1004 O O . GLY A 1 131 ? -15.978 -10.079 0.410 1.00 93.75 131 GLY A O 1
ATOM 1005 N N . ARG A 1 132 ? -16.776 -11.859 -0.690 1.00 95.06 132 ARG A N 1
ATOM 1006 C CA . ARG A 1 132 ? -16.404 -11.385 -2.036 1.00 95.06 132 ARG A CA 1
ATOM 1007 C C . ARG A 1 132 ? -17.024 -10.030 -2.398 1.00 95.06 132 ARG A C 1
ATOM 1009 O O . ARG A 1 132 ? -16.380 -9.233 -3.080 1.00 95.06 132 ARG A O 1
ATOM 1016 N N . ASP A 1 133 ? -18.237 -9.764 -1.925 1.00 96.00 133 ASP A N 1
ATOM 1017 C CA . ASP A 1 133 ? -18.973 -8.525 -2.205 1.00 96.00 133 ASP A CA 1
ATOM 1018 C C . ASP A 1 133 ? -18.751 -7.430 -1.159 1.00 96.00 133 ASP A C 1
ATOM 1020 O O . ASP A 1 133 ? -19.292 -6.331 -1.291 1.00 96.00 133 ASP A O 1
ATOM 1024 N N . THR A 1 134 ? -17.932 -7.690 -0.134 1.00 96.75 134 THR A N 1
ATOM 1025 C CA . THR A 1 134 ? -17.604 -6.684 0.873 1.00 96.75 134 THR A CA 1
ATOM 1026 C C . THR A 1 134 ? -16.929 -5.486 0.208 1.00 96.75 134 THR A C 1
ATOM 1028 O O . THR A 1 134 ? -15.922 -5.627 -0.493 1.00 96.75 134 THR A O 1
ATOM 1031 N N . LEU A 1 135 ? -17.498 -4.299 0.434 1.00 97.19 135 LEU A N 1
ATOM 1032 C CA . LEU A 1 135 ? -16.919 -3.034 0.008 1.00 97.19 135 LEU A CA 1
ATOM 1033 C C . LEU A 1 135 ? -15.823 -2.633 0.998 1.00 97.19 135 LEU A C 1
ATOM 1035 O O . LEU A 1 135 ? -16.093 -2.358 2.165 1.00 97.19 135 LEU A O 1
ATOM 1039 N N . LEU A 1 136 ? -14.588 -2.627 0.518 1.00 96.81 136 LEU A N 1
ATOM 1040 C CA . LEU A 1 136 ? -13.419 -2.138 1.232 1.00 96.81 136 LEU A CA 1
ATOM 1041 C C . LEU A 1 136 ? -13.305 -0.637 0.992 1.00 96.81 136 LEU A C 1
ATOM 1043 O O . LEU A 1 136 ? -13.498 -0.177 -0.135 1.00 96.81 136 LEU A O 1
ATOM 1047 N N . GLU A 1 137 ? -12.943 0.113 2.023 1.00 96.44 137 GLU A N 1
ATOM 1048 C CA . GLU A 1 137 ? -12.637 1.532 1.879 1.00 96.44 137 GLU A CA 1
ATOM 1049 C C . GLU A 1 137 ? -11.139 1.718 1.664 1.00 96.44 137 GLU A C 1
ATOM 1051 O O . GLU A 1 137 ? -10.316 1.126 2.366 1.00 96.44 137 GLU A O 1
ATOM 1056 N N . THR A 1 138 ? -10.779 2.569 0.709 1.00 96.50 138 THR A N 1
ATOM 1057 C CA . THR A 1 138 ? -9.399 2.955 0.425 1.00 96.50 138 THR A CA 1
ATOM 1058 C C . THR A 1 138 ? -9.232 4.463 0.544 1.00 96.50 138 THR A C 1
ATOM 1060 O O . THR A 1 138 ? -10.158 5.237 0.285 1.00 96.50 138 THR A O 1
ATOM 1063 N N . ARG A 1 139 ? -8.038 4.897 0.953 1.00 95.44 139 ARG A N 1
ATOM 1064 C CA . ARG A 1 139 ? -7.663 6.315 1.000 1.00 95.44 139 ARG A CA 1
ATOM 1065 C C . ARG A 1 139 ? -6.226 6.546 0.586 1.00 95.44 139 ARG A C 1
ATOM 1067 O O . ARG A 1 139 ? -5.345 5.731 0.864 1.00 95.44 139 ARG A O 1
ATOM 1074 N N . ILE A 1 140 ? -6.008 7.712 -0.015 1.00 95.94 140 ILE A N 1
ATOM 1075 C CA . ILE A 1 140 ? -4.684 8.277 -0.257 1.00 95.94 140 ILE A CA 1
ATOM 1076 C C . ILE A 1 140 ? -4.408 9.340 0.794 1.00 95.94 140 ILE A C 1
ATOM 1078 O O . ILE A 1 140 ? -5.237 10.211 1.053 1.00 95.94 140 ILE A O 1
ATOM 1082 N N . ILE A 1 141 ? -3.216 9.288 1.373 1.00 96.25 141 ILE A N 1
ATOM 1083 C CA . ILE A 1 141 ? -2.728 10.293 2.303 1.00 96.25 141 ILE A CA 1
ATOM 1084 C C . ILE A 1 141 ? -1.367 10.774 1.820 1.00 96.25 141 ILE A C 1
ATOM 1086 O O . ILE A 1 141 ? -0.399 10.018 1.772 1.00 96.25 141 ILE A O 1
ATOM 1090 N N . ARG A 1 142 ? -1.292 12.059 1.476 1.00 96.38 142 ARG A N 1
ATOM 1091 C CA . ARG A 1 142 ? -0.038 12.719 1.1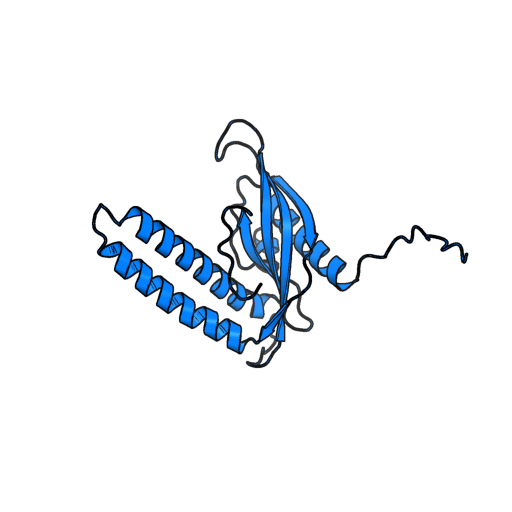26 1.00 96.38 142 ARG A CA 1
ATOM 1092 C C . ARG A 1 142 ? 0.680 13.103 2.407 1.00 96.38 142 ARG A C 1
ATOM 1094 O O . ARG A 1 142 ? 0.117 13.790 3.264 1.00 96.38 142 ARG A O 1
ATOM 1101 N N . VAL A 1 143 ? 1.929 12.686 2.528 1.00 95.69 143 VAL A N 1
ATOM 1102 C CA . VAL A 1 143 ? 2.771 12.924 3.699 1.00 95.69 143 VAL A CA 1
ATOM 1103 C C . VAL A 1 143 ? 4.080 13.574 3.283 1.00 95.69 143 VAL A C 1
ATOM 1105 O O . VAL A 1 143 ? 4.521 13.442 2.145 1.00 95.69 143 VAL A O 1
ATOM 1108 N N . ARG A 1 144 ? 4.714 14.284 4.214 1.00 94.31 144 ARG A N 1
ATOM 1109 C CA . ARG A 1 144 ? 6.107 14.713 4.082 1.00 94.31 144 ARG A CA 1
ATOM 1110 C C . ARG A 1 144 ? 6.937 13.961 5.099 1.00 94.31 144 ARG A C 1
ATOM 1112 O O . ARG A 1 144 ? 6.671 14.093 6.292 1.00 94.31 144 ARG A O 1
ATOM 1119 N N . ILE A 1 145 ? 7.907 13.195 4.625 1.00 91.31 145 ILE A N 1
ATOM 1120 C CA . ILE A 1 145 ? 8.797 12.370 5.436 1.00 91.31 145 ILE A CA 1
ATOM 1121 C C . ILE A 1 145 ? 10.170 13.023 5.485 1.00 91.31 145 ILE A C 1
ATOM 1123 O O . ILE A 1 145 ? 10.682 13.484 4.467 1.00 91.31 145 ILE A O 1
ATOM 1127 N N . ARG A 1 146 ? 10.761 13.036 6.676 1.00 88.94 146 ARG A N 1
ATOM 1128 C CA . ARG A 1 146 ? 12.124 13.485 6.922 1.00 88.94 146 ARG A CA 1
ATOM 1129 C C . ARG A 1 146 ? 13.055 12.293 7.035 1.00 88.94 146 ARG A C 1
ATOM 1131 O O . ARG A 1 146 ? 12.875 11.436 7.909 1.00 88.94 146 ARG A O 1
ATOM 1138 N N . TYR A 1 147 ? 14.096 12.298 6.214 1.00 85.44 147 TYR A N 1
ATOM 1139 C CA . TYR A 1 147 ? 15.161 11.308 6.275 1.00 85.44 147 TYR A CA 1
ATOM 1140 C C . TYR A 1 147 ? 16.427 11.878 6.929 1.00 85.44 147 TYR A C 1
ATOM 1142 O O . TYR A 1 147 ? 16.823 13.000 6.619 1.00 85.44 147 TYR A O 1
ATOM 1150 N N . ALA A 1 148 ? 17.083 11.108 7.802 1.00 78.44 148 ALA A N 1
ATOM 1151 C CA . ALA A 1 148 ? 18.469 11.355 8.203 1.00 78.44 148 ALA A CA 1
ATOM 1152 C C . ALA A 1 148 ? 19.387 11.143 6.984 1.00 78.44 148 ALA A C 1
ATOM 1154 O O . ALA A 1 148 ? 19.234 10.153 6.266 1.00 78.44 148 ALA A O 1
ATOM 1155 N N . GLY A 1 149 ? 20.315 12.068 6.720 1.00 65.19 149 GLY A N 1
ATOM 1156 C CA . GLY A 1 149 ? 21.286 11.914 5.624 1.00 65.19 149 GLY A CA 1
ATOM 1157 C C . GLY A 1 149 ? 22.443 10.954 5.973 1.00 65.19 149 GLY A C 1
ATOM 1158 O O . GLY A 1 149 ? 22.696 10.764 7.163 1.00 65.19 149 GLY A O 1
ATOM 1159 N N . PRO A 1 150 ? 23.193 10.396 4.991 1.00 55.12 150 PRO A N 1
ATOM 1160 C CA . PRO A 1 150 ? 22.834 10.099 3.600 1.00 55.12 150 PRO A CA 1
ATOM 1161 C C . PRO A 1 150 ? 22.327 8.650 3.434 1.00 55.12 150 PRO A C 1
ATOM 1163 O O . PRO A 1 150 ? 23.028 7.707 3.786 1.00 55.12 150 PRO A O 1
ATOM 1166 N N . LEU A 1 151 ? 21.188 8.456 2.758 1.00 53.53 151 LEU A N 1
ATOM 1167 C CA . LEU A 1 151 ? 21.078 7.391 1.738 1.00 53.53 151 LEU A CA 1
ATOM 1168 C C . LEU A 1 151 ? 21.527 7.933 0.358 1.00 53.53 151 LEU A C 1
ATOM 1170 O O . LEU A 1 151 ? 22.019 7.170 -0.462 1.00 53.53 151 LEU A O 1
ATOM 1174 N N . VAL A 1 152 ? 21.413 9.258 0.135 1.00 50.53 152 VAL A N 1
ATOM 1175 C CA . VAL A 1 152 ? 21.994 10.065 -0.961 1.00 50.53 152 VAL A CA 1
ATOM 1176 C C . VAL A 1 152 ? 22.176 11.509 -0.433 1.00 50.53 152 VAL A C 1
ATOM 1178 O O . VAL A 1 152 ? 21.182 12.180 -0.168 1.00 50.53 152 VAL A O 1
ATOM 1181 N N . GLY A 1 153 ? 23.415 11.993 -0.256 1.00 49.44 153 GLY A N 1
ATOM 1182 C CA . GLY A 1 153 ? 23.754 13.396 0.085 1.00 49.44 153 GLY A CA 1
ATOM 1183 C C . GLY A 1 153 ? 23.881 13.797 1.583 1.00 49.44 153 GLY A C 1
ATOM 1184 O O . GLY A 1 153 ? 23.283 13.175 2.458 1.00 49.44 153 GLY A O 1
ATOM 1185 N N . PRO A 1 154 ? 24.645 14.868 1.908 1.00 52.84 154 PRO A N 1
ATOM 1186 C CA . PRO A 1 154 ? 25.078 15.202 3.278 1.00 52.84 154 PRO A CA 1
ATOM 1187 C C . PRO A 1 154 ? 24.022 15.889 4.164 1.00 52.84 154 PRO A C 1
ATOM 1189 O O . PRO A 1 154 ? 24.319 16.237 5.305 1.00 52.84 154 PRO A O 1
ATOM 1192 N N . ARG A 1 155 ? 22.804 16.139 3.665 1.00 58.62 155 ARG A N 1
ATOM 1193 C CA . ARG A 1 155 ? 21.762 16.881 4.395 1.00 58.62 155 ARG A CA 1
ATOM 1194 C C . ARG A 1 155 ? 20.497 16.039 4.559 1.00 58.62 155 ARG A C 1
ATOM 1196 O O . ARG A 1 155 ? 20.189 15.257 3.660 1.00 58.62 155 ARG A O 1
ATOM 1203 N N . PRO A 1 156 ? 19.744 16.213 5.661 1.00 65.75 156 PRO A N 1
ATOM 1204 C CA . PRO A 1 156 ? 18.395 15.679 5.765 1.00 65.75 156 PRO A CA 1
ATOM 1205 C C . PRO A 1 156 ? 17.562 16.119 4.562 1.00 65.75 156 PRO A C 1
ATOM 1207 O O . PRO A 1 156 ? 17.563 17.299 4.204 1.00 65.75 156 PRO A O 1
ATOM 1210 N N . VAL A 1 157 ? 16.868 15.170 3.938 1.00 77.62 157 VAL A N 1
ATOM 1211 C CA . VAL A 1 157 ? 15.997 15.443 2.792 1.00 77.62 157 VAL A CA 1
ATOM 1212 C C . VAL A 1 157 ? 14.564 15.189 3.225 1.00 77.62 157 VAL A C 1
ATOM 1214 O O . VAL A 1 157 ? 14.212 14.072 3.611 1.00 77.62 157 VAL A O 1
ATOM 1217 N N . ASP A 1 158 ? 13.743 16.233 3.153 1.00 87.12 158 ASP A N 1
ATOM 1218 C CA . ASP A 1 158 ? 12.298 16.105 3.278 1.00 87.12 158 ASP A CA 1
ATOM 1219 C C . ASP A 1 158 ? 11.742 15.700 1.904 1.00 87.12 158 ASP A C 1
ATOM 1221 O O . ASP A 1 158 ? 11.925 16.418 0.918 1.00 87.12 158 ASP A O 1
ATOM 1225 N N . LYS A 1 159 ? 11.069 14.551 1.826 1.00 89.12 159 LYS A N 1
ATOM 1226 C CA . LYS A 1 159 ? 10.435 1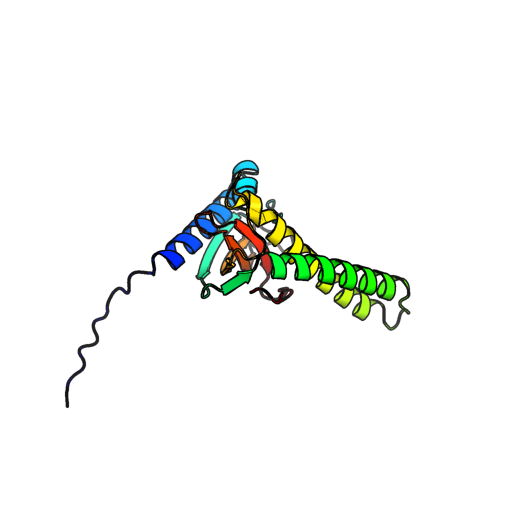4.057 0.598 1.00 89.12 159 LYS A CA 1
ATOM 1227 C C . LYS A 1 159 ? 8.935 13.923 0.784 1.00 89.12 159 LYS A C 1
ATOM 1229 O O . LYS A 1 159 ? 8.455 13.666 1.888 1.00 89.12 159 LYS A O 1
ATOM 1234 N N . GLU A 1 160 ? 8.190 14.123 -0.294 1.00 93.38 160 GLU A N 1
ATOM 1235 C CA . GLU A 1 160 ? 6.753 13.882 -0.285 1.00 93.38 160 GLU A CA 1
ATOM 1236 C C . GLU A 1 160 ? 6.427 12.485 -0.774 1.00 93.38 160 GLU A C 1
ATOM 1238 O O . GLU A 1 160 ? 6.907 12.051 -1.824 1.00 93.38 160 GLU A O 1
ATOM 1243 N N . GLU A 1 161 ? 5.567 11.817 -0.016 1.00 93.81 161 GLU A N 1
ATOM 1244 C CA . GLU A 1 161 ? 5.157 10.449 -0.274 1.00 93.81 161 GLU A CA 1
ATOM 1245 C C . GLU A 1 161 ? 3.642 10.294 -0.210 1.00 93.81 161 GLU A C 1
ATOM 1247 O O . GLU A 1 161 ? 2.915 11.104 0.373 1.00 93.81 161 GLU A O 1
ATOM 1252 N N . ILE A 1 162 ? 3.179 9.225 -0.838 1.00 94.44 162 ILE A N 1
ATOM 1253 C CA . ILE A 1 162 ? 1.795 8.800 -0.920 1.00 94.44 162 ILE A CA 1
ATOM 1254 C C . ILE A 1 162 ? 1.667 7.543 -0.069 1.00 94.44 162 ILE A C 1
ATOM 1256 O O . ILE A 1 162 ? 2.154 6.478 -0.451 1.00 94.44 162 ILE A O 1
ATOM 1260 N N . LEU A 1 163 ? 0.990 7.665 1.071 1.00 95.75 163 LEU A N 1
ATOM 1261 C CA . LEU A 1 163 ? 0.506 6.524 1.836 1.00 95.75 163 LEU A CA 1
ATOM 1262 C C . LEU A 1 163 ? -0.845 6.093 1.291 1.00 95.75 163 LEU A C 1
ATOM 1264 O O . LEU A 1 163 ? -1.732 6.915 1.052 1.00 95.75 163 LEU A O 1
ATOM 1268 N N . ARG A 1 164 ? -1.017 4.788 1.135 1.00 96.62 164 ARG A N 1
ATOM 1269 C CA . ARG A 1 164 ? -2.289 4.191 0.740 1.00 96.62 164 ARG A CA 1
ATOM 1270 C C . ARG A 1 164 ? -2.784 3.307 1.846 1.00 96.62 164 ARG A C 1
ATOM 1272 O O . ARG A 1 164 ? -2.057 2.429 2.312 1.00 96.62 164 ARG A O 1
ATOM 1279 N N . MET A 1 165 ? -4.014 3.566 2.252 1.00 97.25 165 MET A N 1
ATOM 1280 C CA . MET A 1 165 ? -4.639 2.895 3.372 1.00 97.25 165 MET A CA 1
ATOM 1281 C C . MET A 1 165 ? -5.883 2.159 2.922 1.00 97.25 165 MET A C 1
ATOM 1283 O O . MET A 1 165 ? -6.603 2.633 2.044 1.00 97.25 165 MET A O 1
ATOM 1287 N N . LEU A 1 166 ? -6.121 1.005 3.531 1.00 97.00 166 LEU A N 1
ATOM 1288 C CA . LEU A 1 166 ? -7.305 0.189 3.320 1.00 97.00 166 LEU A CA 1
ATOM 1289 C C . LEU A 1 166 ? -7.929 -0.138 4.669 1.00 97.00 166 LEU A C 1
ATOM 1291 O O . LEU A 1 166 ? -7.204 -0.404 5.631 1.00 97.00 166 LEU A O 1
ATOM 1295 N N . ARG A 1 167 ? -9.259 -0.157 4.729 1.00 96.31 167 ARG A N 1
ATOM 1296 C CA . ARG A 1 167 ? -9.988 -0.781 5.831 1.00 96.31 167 ARG A CA 1
ATOM 1297 C C . ARG A 1 167 ? -11.137 -1.643 5.332 1.00 96.31 167 ARG A C 1
ATOM 1299 O O . ARG A 1 167 ? -11.761 -1.348 4.312 1.00 96.31 167 ARG A O 1
ATOM 1306 N N . VAL A 1 168 ? -11.422 -2.697 6.084 1.00 96.44 168 VAL A N 1
ATOM 1307 C CA . VAL A 1 168 ? -12.697 -3.411 5.986 1.00 96.44 168 VAL A CA 1
ATOM 1308 C C . VAL A 1 168 ? -13.763 -2.661 6.800 1.00 96.44 168 VAL A C 1
ATOM 1310 O O . VAL A 1 168 ? -13.402 -1.887 7.692 1.00 96.44 168 VAL A O 1
ATOM 1313 N N . PRO A 1 169 ? -15.066 -2.884 6.552 1.00 94.56 169 PRO A N 1
ATOM 1314 C CA . PRO A 1 169 ? -16.122 -2.297 7.374 1.00 94.56 169 PRO A CA 1
ATOM 1315 C C . PRO A 1 169 ? -15.936 -2.624 8.863 1.00 94.56 169 PRO A C 1
ATOM 1317 O O . PRO A 1 169 ? -15.783 -3.787 9.230 1.00 94.56 169 PRO A O 1
ATOM 1320 N N . GLY A 1 170 ? -15.915 -1.593 9.714 1.00 91.88 170 GLY A N 1
ATOM 1321 C CA . GLY A 1 170 ? -15.683 -1.730 11.160 1.00 91.88 170 GLY A CA 1
ATOM 1322 C C . GLY A 1 170 ? -14.245 -2.092 11.566 1.00 91.88 170 GLY A C 1
ATOM 1323 O O . GLY A 1 170 ? -13.967 -2.213 12.756 1.00 91.88 170 GLY A O 1
ATOM 1324 N N . GLY A 1 171 ? -13.333 -2.262 10.605 1.00 95.56 171 GLY A N 1
ATOM 1325 C CA . GLY A 1 171 ? -11.917 -2.516 10.850 1.00 95.56 171 GLY A CA 1
ATOM 1326 C C . GLY A 1 171 ? -11.091 -1.237 10.975 1.00 95.56 171 GLY A C 1
ATOM 1327 O O . GLY A 1 171 ? -11.556 -0.129 10.707 1.00 95.56 171 GLY A O 1
ATOM 1328 N N . LYS A 1 172 ? -9.818 -1.398 11.342 1.00 96.12 172 LYS A N 1
ATOM 1329 C CA . LYS A 1 172 ? -8.843 -0.298 11.407 1.00 96.12 172 LYS A CA 1
ATOM 1330 C C . LYS A 1 172 ? -8.194 -0.029 10.050 1.00 96.12 172 LYS A C 1
ATOM 1332 O O . LYS A 1 172 ? -8.041 -0.936 9.231 1.00 96.12 172 LYS A O 1
ATOM 1337 N N . TRP A 1 173 ? -7.747 1.202 9.833 1.00 97.69 173 TRP A N 1
ATOM 1338 C CA . TRP A 1 173 ? -6.966 1.569 8.654 1.00 97.69 173 TRP A CA 1
ATOM 1339 C C . TRP A 1 173 ? -5.574 0.931 8.663 1.00 97.69 173 TRP A C 1
ATOM 1341 O O . TRP A 1 173 ? -4.831 1.067 9.633 1.00 97.69 173 TRP A O 1
ATOM 1351 N N . ILE A 1 174 ? -5.206 0.292 7.553 1.00 98.00 174 ILE A N 1
ATOM 1352 C CA . ILE A 1 174 ? -3.910 -0.363 7.355 1.00 98.00 174 ILE A CA 1
ATOM 1353 C C . ILE A 1 174 ? -3.193 0.254 6.161 1.00 98.00 174 ILE A C 1
ATOM 1355 O O . ILE A 1 174 ? -3.737 0.288 5.057 1.00 98.00 174 ILE A O 1
ATOM 1359 N N . VAL A 1 175 ? -1.955 0.703 6.362 1.00 97.75 175 VAL A N 1
ATOM 1360 C CA . VAL A 1 175 ? -1.081 1.188 5.289 1.00 97.75 175 VAL A CA 1
ATOM 1361 C C . VAL A 1 175 ? -0.581 0.001 4.468 1.00 97.75 175 VAL A C 1
ATOM 1363 O O . VAL A 1 175 ? 0.165 -0.843 4.957 1.00 97.75 175 VAL A O 1
ATOM 1366 N N . PHE A 1 176 ? -0.959 -0.075 3.199 1.00 96.62 176 PHE A N 1
ATOM 1367 C CA . PHE A 1 176 ? -0.552 -1.179 2.322 1.00 96.62 176 PHE A CA 1
ATOM 1368 C C . PHE A 1 176 ? 0.456 -0.769 1.248 1.00 96.62 176 PHE A C 1
ATOM 1370 O O . PHE A 1 176 ? 0.967 -1.614 0.512 1.00 96.62 176 PHE A O 1
ATOM 1377 N N . SER A 1 177 ? 0.741 0.526 1.122 1.00 95.44 177 SER A N 1
ATOM 1378 C CA . SER A 1 177 ? 1.710 1.037 0.160 1.00 95.44 177 SER A CA 1
ATOM 1379 C C . SER A 1 177 ? 2.208 2.422 0.561 1.00 95.44 177 SER A C 1
ATOM 1381 O O . SER A 1 177 ? 1.438 3.244 1.058 1.00 95.44 177 SER A O 1
ATOM 1383 N N . MET A 1 178 ? 3.475 2.688 0.242 1.00 93.69 178 MET A N 1
ATOM 1384 C CA . MET A 1 178 ? 4.157 3.964 0.428 1.00 93.69 178 MET A CA 1
ATOM 1385 C C . MET A 1 178 ? 5.106 4.202 -0.756 1.00 93.69 178 MET A C 1
ATOM 1387 O O . MET A 1 178 ? 5.937 3.342 -1.041 1.00 93.69 178 MET A O 1
ATOM 1391 N N . PHE A 1 179 ? 4.952 5.325 -1.462 1.00 92.50 179 PHE A N 1
ATOM 1392 C CA . PHE A 1 179 ? 5.790 5.700 -2.612 1.00 92.50 179 PHE A CA 1
ATOM 1393 C C . PHE A 1 179 ? 6.085 7.194 -2.611 1.00 92.50 179 PHE A C 1
ATOM 1395 O O . PHE A 1 179 ? 5.225 7.988 -2.235 1.00 92.50 179 PHE A O 1
ATOM 1402 N N . LEU A 1 180 ? 7.254 7.583 -3.122 1.00 91.62 180 LEU A N 1
ATOM 1403 C CA . LEU A 1 180 ? 7.510 8.969 -3.506 1.00 91.62 180 LEU A CA 1
ATOM 1404 C C . LEU A 1 180 ? 6.460 9.427 -4.516 1.00 91.62 180 LEU A C 1
ATOM 1406 O O . LEU A 1 180 ? 6.113 8.677 -5.424 1.00 91.62 180 LEU A O 1
ATOM 1410 N N . VAL A 1 181 ? 5.989 10.670 -4.389 1.00 90.75 181 VAL A N 1
ATOM 1411 C CA . VAL A 1 181 ? 4.985 11.232 -5.315 1.00 90.75 181 VAL A CA 1
ATOM 1412 C C . VAL A 1 181 ? 5.440 11.122 -6.778 1.00 90.75 181 VAL A C 1
ATOM 1414 O O . VAL A 1 181 ? 4.624 10.856 -7.652 1.00 90.75 181 VAL A O 1
ATOM 1417 N N . ALA A 1 182 ? 6.739 11.294 -7.041 1.00 87.81 182 ALA A N 1
ATOM 1418 C CA . ALA A 1 182 ? 7.315 11.205 -8.385 1.00 87.81 182 ALA A CA 1
ATOM 1419 C C . ALA A 1 182 ? 7.406 9.768 -8.934 1.00 87.81 182 ALA A C 1
ATOM 1421 O O . ALA A 1 182 ? 7.404 9.587 -10.148 1.00 87.81 182 ALA A O 1
ATOM 1422 N N . ASP A 1 183 ? 7.459 8.765 -8.054 1.00 89.25 183 ASP A N 1
ATOM 1423 C CA . ASP A 1 183 ? 7.637 7.350 -8.410 1.00 89.25 183 ASP A CA 1
ATOM 1424 C C . ASP A 1 183 ? 6.338 6.550 -8.241 1.00 89.25 183 ASP A C 1
ATOM 1426 O O . ASP A 1 183 ? 6.353 5.321 -8.134 1.00 89.25 183 ASP A O 1
ATOM 1430 N N . ASP A 1 184 ? 5.205 7.245 -8.155 1.00 90.31 184 ASP A N 1
ATOM 1431 C CA . ASP A 1 184 ? 3.926 6.616 -7.894 1.00 90.31 184 ASP A CA 1
ATOM 1432 C C . ASP A 1 184 ? 3.516 5.675 -9.047 1.00 90.31 184 ASP A C 1
ATOM 1434 O O . ASP A 1 184 ? 3.298 6.140 -10.169 1.00 90.31 184 ASP A O 1
ATOM 1438 N N . PRO A 1 185 ? 3.324 4.361 -8.801 1.00 88.19 185 PRO A N 1
ATOM 1439 C CA . PRO A 1 185 ? 2.881 3.440 -9.840 1.00 88.19 185 PRO A CA 1
ATOM 1440 C C . PRO A 1 185 ? 1.438 3.671 -10.325 1.00 88.19 185 PRO A C 1
ATOM 1442 O O . PRO A 1 185 ? 1.029 3.009 -11.283 1.00 88.19 185 PRO A O 1
ATOM 1445 N N . ALA A 1 186 ? 0.659 4.550 -9.681 1.00 87.69 186 ALA A N 1
ATOM 1446 C CA . ALA A 1 186 ? -0.724 4.885 -10.044 1.00 87.69 186 ALA A CA 1
ATOM 1447 C C . ALA A 1 186 ? -1.608 3.635 -10.292 1.00 87.69 186 ALA A C 1
ATOM 1449 O O . ALA A 1 186 ? -2.006 3.364 -11.429 1.00 87.69 186 ALA A O 1
ATOM 1450 N N . PRO A 1 187 ? -1.849 2.802 -9.263 1.00 86.56 187 PRO A N 1
ATOM 1451 C CA . PRO A 1 187 ? -2.720 1.629 -9.363 1.00 86.56 187 PRO A CA 1
ATOM 1452 C C . PRO A 1 187 ? -4.201 2.034 -9.497 1.00 86.56 187 PRO A C 1
ATOM 1454 O O . PRO A 1 187 ? -4.613 3.086 -9.023 1.00 86.56 187 PRO A O 1
ATOM 1457 N N . GLU A 1 188 ? -5.022 1.162 -10.079 1.00 81.19 188 GLU A N 1
ATOM 1458 C CA . GLU A 1 188 ? -6.405 1.468 -10.496 1.00 81.19 188 GLU A CA 1
ATOM 1459 C C . GLU A 1 188 ? -7.399 1.649 -9.334 1.00 81.19 188 GLU A C 1
ATOM 1461 O O . GLU A 1 188 ? -8.466 2.233 -9.502 1.00 81.19 188 GLU A O 1
ATOM 1466 N N . MET A 1 189 ? -7.069 1.151 -8.141 1.00 72.38 189 MET A N 1
ATOM 1467 C CA . MET A 1 189 ? -7.994 1.064 -7.003 1.00 72.38 189 MET A CA 1
ATOM 1468 C C . MET A 1 189 ? -8.087 2.342 -6.137 1.00 72.38 189 MET A C 1
ATOM 1470 O O . MET A 1 189 ? -8.662 2.286 -5.044 1.00 72.38 189 MET A O 1
ATOM 1474 N N . ILE A 1 190 ? -7.459 3.458 -6.549 1.00 60.59 190 ILE A N 1
ATOM 1475 C CA . ILE A 1 190 ? -7.122 4.580 -5.646 1.00 60.59 190 ILE A CA 1
ATOM 1476 C C . ILE A 1 190 ? -7.123 5.947 -6.303 1.00 60.59 190 ILE A C 1
ATOM 1478 O O . ILE A 1 190 ? -6.882 6.048 -7.525 1.00 60.59 190 ILE A O 1
#

pLDDT: mean 88.34, std 14.78, range [33.78, 98.0]

Solvent-accessible surface area (backbone atoms only — not comparable to full-atom values): 10304 Å² total; per-residue (Å²): 138,83,84,78,78,79,70,87,66,84,73,73,74,54,70,69,59,48,51,55,49,48,48,51,51,53,41,38,50,23,39,41,71,62,36,65,67,59,33,59,69,32,30,52,46,89,71,82,45,90,41,38,64,38,59,48,84,76,46,75,53,75,77,42,75,45,36,42,50,57,52,56,45,50,34,54,54,28,52,53,55,24,53,52,33,48,56,51,36,76,67,46,52,86,94,43,34,68,63,34,44,54,52,24,52,44,35,44,52,38,30,48,38,39,49,16,44,62,57,22,46,53,62,14,33,71,91,60,85,80,52,56,79,40,60,27,42,29,34,46,32,38,29,40,35,34,29,52,52,61,94,76,54,95,52,66,50,77,45,53,28,38,38,31,33,36,22,38,83,97,32,44,65,16,36,16,37,74,36,45,64,92,67,54,65,77,55,92,81,113

Secondary structure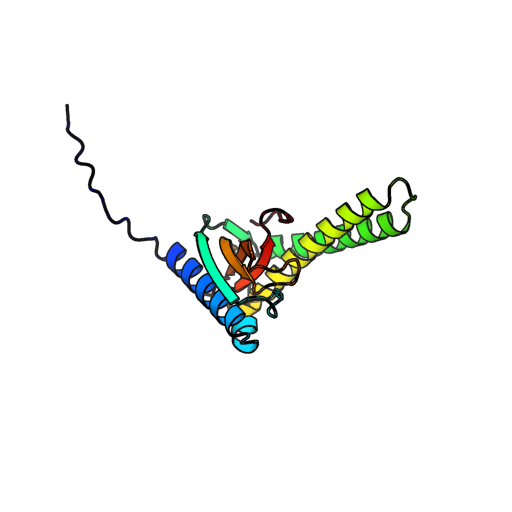 (DSSP, 8-state):
-----------PPPHHHHHHHHHHHHHHHHHHHT-HHHHHHHBSS----SSEEEEEEEEEPPPEEEEHHHHHHHHHHHHHHHHHHHHHHTT--TTTHHHHHHHHHHHHHHHHHHHHHHHHHHHHSTT----TT-EEEEEEEEEEEEEPSPSSSSS-EEEEEEEEEEE-TTSPPEEEEEEEGGG----TT-

Radius of gyration: 19.34 Å; Cα contacts (8 Å, |Δi|>4): 319; chains: 1; bounding box: 53×57×44 Å

Foldseek 3Di:
DDDPPPPPDPPPDPPVQVQQQVLVQQLQVCLLVVVVVSNVLFALDDDPSPFFNGKHWDDKDDKDKDFQLRLVVQLVVLVVVLVVLVVVLVVDDPVCNVVSVVVSVLSVQLNQLSVLQNVVACSQPPPDDRDRGFIKMKIKIKMWTWTHDDVPDDDIDTFIKIFMWIHTVVGHTHTSDIDGPVSDSPHPRD

Organism: Eiseniibacteriota bacterium (NCBI:txid2212470)

Mean predicted aligned error: 6.76 Å

Sequence (190 aa):
MITALIFAGCTREPPDVREARNAAHDYLRAVSRRDVKEIGERSTCLASTTSFTGGRVLRVEPPRGIRMAALDSLVRVSIYTQRSADSTWARASEADADSLFRRARLLSYRTSVYRNAARAVPVSAPGAVVGRDTLLETRIIRVRIRYAGPLVGPRPVDKEEILRMLRVPGGKWIVFSMFLVADDPAPEMI

Nearest PDB structures (foldseek):
  2bmo-assembly1_B  TM=4.525E-01  e=1.878E+00  Comamonas sp. JS765
  8k0a-assembly1_B  TM=4.937E-01  e=3.626E+00  Escherichia coli K-12
  5xbp-assembly1_I  TM=5.140E-01  e=3.849E+00  Diaphorobacter sp. DS2